Protein AF-A0A2V1E6Z7-F1 (afdb_monomer)

InterPro domains:
  IPR046670 Protein of unknown function DUF6540 [PF20174] (18-124)

Nearest PDB structures (foldseek):
  7zv6-assembly3_C  TM=6.669E-01  e=3.717E-01  Aichi virus A846/88
  7zv6-assembly1_B  TM=6.421E-01  e=5.855E-01  Aichi virus A846/88
  8ir3-assembly1_c  TM=3.949E-01  e=1.094E+00  Homo sapiens
  7b2d-assembly1_A  TM=4.619E-01  e=2.872E+00  Rhipicephalus pulchellus
  7b28-assembly1_F  TM=4.464E-01  e=8.942E+00  Rhipicephalus pulchellus

Radius of gyration: 17.01 Å; Cα contacts (8 Å, |Δi|>4): 347; chains: 1; bounding box: 38×36×47 Å

Secondary structure (DSSP, 8-state):
-------PPTTEEEEEEEE-TTSSSEEEEEEEESSSSEEEEEEEE-SSSS-EEEEEEEE-GGG-TTEEEEEEEEEPPGGGHHHHHHHHHHS--SSPPPTTT-PPP-HHHHHHHHHHHHHHTTS---SS-HHHHHHHHHHHHHHHHHHHHHHHHHGGGGGG---HHHHHHHTT-SSHHHHHHHTT--TT-HHHHHHHHHHHHHTT---

pLDDT: mean 83.68, std 13.99, range [24.27, 98.0]

Organism: NCBI:txid97972

Structure (mmCIF, N/CA/C/O backbone):
data_AF-A0A2V1E6Z7-F1
#
_entry.id   AF-A0A2V1E6Z7-F1
#
loop_
_atom_site.group_PDB
_atom_site.id
_atom_site.type_symbol
_atom_site.label_atom_id
_atom_site.label_alt_id
_atom_site.label_comp_id
_atom_site.label_asym_id
_atom_site.label_entity_id
_atom_site.label_seq_id
_atom_site.pdbx_PDB_ins_code
_atom_site.Cartn_x
_atom_site.Cartn_y
_atom_site.Cartn_z
_atom_site.occupancy
_atom_site.B_iso_or_equiv
_atom_site.auth_seq_id
_atom_site.auth_comp_id
_atom_site.auth_asym_id
_atom_site.auth_atom_id
_atom_site.pdbx_PDB_model_num
ATOM 1 N N . MET A 1 1 ? -13.267 7.403 -22.832 1.00 30.66 1 MET A N 1
ATOM 2 C CA . MET A 1 1 ? -13.314 6.511 -21.660 1.00 30.66 1 MET A CA 1
ATOM 3 C C . MET A 1 1 ? -13.122 7.392 -20.449 1.00 30.66 1 MET A C 1
ATOM 5 O O . MET A 1 1 ? -12.126 8.100 -20.400 1.00 30.66 1 MET A O 1
ATOM 9 N N . GLU A 1 2 ? -14.122 7.466 -19.576 1.00 24.27 2 GLU A N 1
ATOM 10 C CA . GLU A 1 2 ? -14.001 8.184 -18.306 1.00 24.27 2 GLU A CA 1
ATOM 11 C C . GLU A 1 2 ? -12.875 7.524 -17.510 1.00 24.27 2 GLU A C 1
ATOM 13 O O . GLU A 1 2 ? -12.906 6.316 -17.278 1.00 24.27 2 GLU A O 1
ATOM 18 N N . SER A 1 3 ? -11.842 8.292 -17.162 1.00 31.44 3 SER A N 1
ATOM 19 C CA . SER A 1 3 ? -10.826 7.819 -16.235 1.00 31.44 3 SER A CA 1
ATOM 20 C C . SER A 1 3 ? -11.536 7.487 -14.926 1.00 31.44 3 SER A C 1
ATOM 22 O O . SER A 1 3 ? -12.190 8.343 -14.329 1.00 31.44 3 SER A O 1
ATOM 24 N N . ASN A 1 4 ? -11.446 6.233 -14.486 1.00 35.91 4 ASN A N 1
ATOM 25 C CA . ASN A 1 4 ? -11.975 5.775 -13.203 1.00 35.91 4 ASN A CA 1
ATOM 26 C C . ASN A 1 4 ? -11.145 6.357 -12.042 1.00 35.91 4 ASN A C 1
ATOM 28 O O . ASN A 1 4 ? -10.590 5.627 -11.224 1.00 35.91 4 ASN A O 1
ATOM 32 N N . SER A 1 5 ? -11.069 7.686 -11.934 1.00 44.97 5 SER A N 1
ATOM 33 C CA . SER A 1 5 ? -10.621 8.377 -10.731 1.00 44.97 5 SER A CA 1
ATOM 34 C C . SER A 1 5 ? -11.722 8.236 -9.681 1.00 44.97 5 SER A C 1
ATOM 36 O O . SER A 1 5 ? -12.454 9.182 -9.387 1.00 44.97 5 SER A O 1
ATOM 38 N N . ALA A 1 6 ? -11.873 7.034 -9.124 1.00 56.12 6 ALA A N 1
ATOM 39 C CA . ALA A 1 6 ? -12.668 6.836 -7.927 1.00 56.12 6 ALA A CA 1
ATOM 40 C C . ALA A 1 6 ? -12.123 7.783 -6.849 1.00 56.12 6 ALA A C 1
ATOM 42 O O . ALA A 1 6 ? -10.977 7.656 -6.417 1.00 56.12 6 ALA A O 1
ATOM 43 N N . THR A 1 7 ? -12.922 8.774 -6.450 1.00 70.12 7 THR A N 1
ATOM 44 C CA . THR A 1 7 ? -12.519 9.762 -5.449 1.00 70.12 7 THR A CA 1
ATOM 45 C C . THR A 1 7 ? -12.170 9.039 -4.153 1.00 70.12 7 THR A C 1
ATOM 47 O O . THR A 1 7 ? -13.052 8.502 -3.479 1.00 70.12 7 THR A O 1
ATOM 50 N N . LEU A 1 8 ? -10.884 9.008 -3.799 1.00 82.38 8 LEU A N 1
ATOM 51 C CA . LEU A 1 8 ? -10.452 8.373 -2.562 1.00 82.38 8 LEU A CA 1
ATOM 52 C C . LEU A 1 8 ? -10.968 9.164 -1.358 1.00 82.38 8 LEU A C 1
ATOM 54 O O . LEU A 1 8 ? -10.894 10.395 -1.302 1.00 82.38 8 LEU A O 1
ATOM 58 N N . GLU A 1 9 ? -11.511 8.445 -0.380 1.00 87.44 9 GLU A N 1
ATOM 59 C CA . GLU A 1 9 ? -12.044 9.051 0.829 1.00 87.44 9 GLU A CA 1
ATOM 60 C C . GLU A 1 9 ? -10.900 9.374 1.791 1.00 87.44 9 GLU A C 1
ATOM 62 O O . GLU A 1 9 ? -10.113 8.504 2.170 1.00 87.44 9 GLU A O 1
ATOM 67 N N . LYS A 1 10 ? -10.836 10.636 2.226 1.00 89.50 10 LYS A N 1
ATOM 68 C CA . LYS A 1 10 ? -9.840 11.099 3.198 1.00 89.50 10 LYS A CA 1
ATOM 69 C C . LYS A 1 10 ? -9.896 10.273 4.481 1.00 89.50 10 LYS A C 1
ATOM 71 O O . LYS A 1 10 ? -10.980 9.920 4.949 1.00 89.50 10 LYS A O 1
ATOM 76 N N . HIS A 1 11 ? -8.730 10.043 5.075 1.00 89.44 11 HIS A N 1
ATOM 77 C CA . HIS A 1 11 ? -8.562 9.248 6.289 1.00 89.44 11 HIS A CA 1
ATOM 78 C C . HIS A 1 11 ? -9.192 7.856 6.163 1.00 89.44 11 HIS A C 1
ATOM 80 O O . HIS A 1 11 ? -9.778 7.353 7.111 1.00 89.44 11 HIS A O 1
ATOM 86 N N . SER A 1 12 ? -9.123 7.233 4.990 1.00 91.94 12 SER A N 1
ATOM 87 C CA . SER A 1 12 ? -9.487 5.825 4.823 1.00 91.94 12 SER A CA 1
ATOM 88 C C . SER A 1 12 ? -8.256 5.016 4.457 1.00 91.94 12 SER A C 1
ATOM 90 O O . SER A 1 12 ? -7.415 5.482 3.697 1.00 91.94 12 SER A O 1
ATOM 92 N N . ILE A 1 13 ? -8.143 3.814 5.008 1.00 94.00 13 ILE A N 1
ATOM 93 C CA . ILE A 1 13 ? -7.063 2.889 4.676 1.00 94.00 13 ILE A CA 1
ATOM 94 C C . ILE A 1 13 ? -7.426 2.170 3.388 1.00 94.00 13 ILE A C 1
ATOM 96 O O . ILE A 1 13 ? -8.487 1.542 3.292 1.00 94.00 13 ILE A O 1
ATOM 100 N N . TYR A 1 14 ? -6.516 2.242 2.429 1.00 93.12 14 TYR A N 1
ATOM 101 C CA . TYR A 1 14 ? -6.549 1.481 1.198 1.00 93.12 14 TYR A CA 1
ATOM 102 C C . TYR A 1 14 ? -5.351 0.541 1.158 1.00 93.12 14 TYR A C 1
ATOM 104 O O . TYR A 1 14 ? -4.233 0.945 1.468 1.00 93.12 14 TYR A O 1
ATOM 112 N N . VAL A 1 15 ? -5.582 -0.702 0.752 1.00 94.19 15 VAL A N 1
ATOM 113 C CA . VAL A 1 15 ? -4.515 -1.605 0.315 1.00 94.19 15 VAL A CA 1
ATOM 114 C C . VAL A 1 15 ? -4.386 -1.456 -1.190 1.00 94.19 15 VAL A C 1
ATOM 116 O O . VAL A 1 15 ? -5.390 -1.561 -1.898 1.00 94.19 15 VAL A O 1
ATOM 119 N N . PHE A 1 16 ? -3.175 -1.208 -1.674 1.00 91.62 16 PHE A N 1
ATOM 120 C CA . PHE A 1 16 ? -2.905 -1.144 -3.104 1.00 91.62 16 PHE A CA 1
ATOM 121 C C . PHE A 1 16 ? -2.035 -2.311 -3.562 1.00 91.62 16 PHE A C 1
ATOM 123 O O . PHE A 1 16 ? -1.155 -2.763 -2.824 1.00 91.62 16 PHE A O 1
ATOM 130 N N . LEU A 1 17 ? -2.308 -2.789 -4.776 1.00 91.81 17 LEU A N 1
ATOM 131 C CA . LEU A 1 17 ? -1.552 -3.833 -5.460 1.00 91.81 17 LEU A CA 1
ATOM 132 C C . LEU A 1 17 ? -1.087 -3.292 -6.813 1.00 91.81 17 LEU A C 1
ATOM 134 O O . LEU A 1 17 ? -1.918 -2.996 -7.675 1.00 91.81 17 LEU A O 1
ATOM 138 N N . ASN A 1 18 ? 0.230 -3.219 -6.993 1.00 86.81 18 ASN A N 1
ATOM 139 C CA . ASN A 1 18 ? 0.863 -2.829 -8.252 1.00 86.81 18 ASN A CA 1
ATOM 140 C C . ASN A 1 18 ? 1.491 -4.044 -8.942 1.00 86.81 18 ASN A C 1
ATOM 142 O O . ASN A 1 18 ? 1.992 -4.949 -8.267 1.00 86.81 18 ASN A O 1
ATOM 146 N N . LEU A 1 19 ? 1.517 -4.053 -10.274 1.00 82.69 19 LEU A N 1
ATOM 147 C CA . LEU A 1 19 ? 2.307 -5.018 -11.040 1.00 82.69 19 LEU A CA 1
ATOM 148 C C . LEU A 1 19 ? 3.795 -4.861 -10.730 1.00 82.69 19 LEU A C 1
ATOM 150 O O . LEU A 1 19 ? 4.296 -3.757 -10.525 1.00 82.69 19 LEU A O 1
ATOM 154 N N . ARG A 1 20 ? 4.519 -5.982 -10.742 1.00 76.12 20 ARG A N 1
ATOM 155 C CA . ARG A 1 20 ? 5.979 -6.011 -10.563 1.00 76.12 20 ARG A CA 1
ATOM 156 C C . ARG A 1 20 ? 6.741 -6.110 -11.889 1.00 76.12 20 ARG A C 1
ATOM 158 O O . ARG A 1 20 ? 7.911 -6.489 -11.906 1.00 76.12 20 ARG A O 1
ATOM 165 N N . GLY A 1 21 ? 6.086 -5.788 -13.004 1.00 68.56 21 GLY A N 1
ATOM 166 C CA . GLY A 1 21 ? 6.649 -5.969 -14.340 1.00 68.56 21 GLY A CA 1
ATOM 167 C C . GLY A 1 21 ? 6.926 -7.446 -14.627 1.00 68.56 21 GLY A C 1
ATOM 168 O O . GLY A 1 21 ? 5.999 -8.246 -14.678 1.00 68.56 21 GLY A O 1
ATOM 169 N N . ALA A 1 22 ? 8.201 -7.799 -14.811 1.00 50.97 22 ALA A N 1
ATOM 170 C CA . ALA A 1 22 ? 8.626 -9.159 -15.154 1.00 50.97 22 ALA A CA 1
ATOM 171 C C . ALA A 1 22 ? 8.541 -10.163 -13.986 1.00 50.97 22 ALA A C 1
ATOM 173 O O . ALA A 1 22 ? 8.586 -11.371 -14.215 1.00 50.97 22 ALA A O 1
ATOM 174 N N . GLU A 1 23 ? 8.425 -9.681 -12.747 1.00 59.75 23 GLU A N 1
ATOM 175 C CA . GLU A 1 23 ? 8.330 -10.539 -11.565 1.00 59.75 23 GLU A CA 1
ATOM 176 C C . GLU A 1 23 ? 6.881 -10.987 -11.306 1.00 59.75 23 GLU A C 1
ATOM 178 O O . GLU A 1 23 ? 5.948 -10.193 -11.465 1.00 59.75 23 GLU A O 1
ATOM 183 N N . PRO A 1 24 ? 6.657 -12.240 -10.866 1.00 69.56 24 PRO A N 1
ATOM 184 C CA . PRO A 1 24 ? 5.318 -12.733 -10.584 1.00 69.56 24 PRO A CA 1
AT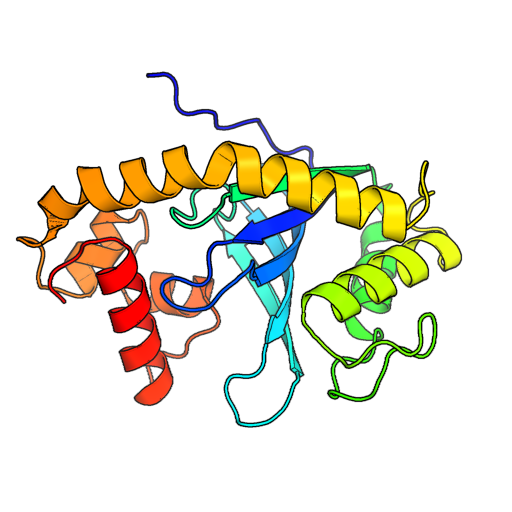OM 185 C C . PRO A 1 24 ? 4.691 -12.055 -9.356 1.00 69.56 24 PRO A C 1
ATOM 187 O O . PRO A 1 24 ? 5.353 -11.729 -8.367 1.00 69.56 24 PRO A O 1
ATOM 190 N N . GLY A 1 25 ? 3.364 -11.919 -9.397 1.00 84.19 25 GLY A N 1
ATOM 191 C CA . GLY A 1 25 ? 2.558 -11.373 -8.308 1.00 84.19 25 GLY A CA 1
ATOM 192 C C . GLY A 1 25 ? 2.578 -9.845 -8.226 1.00 84.19 25 GLY A C 1
ATOM 193 O O . GLY A 1 25 ? 2.986 -9.143 -9.148 1.00 84.19 25 GLY A O 1
ATOM 194 N N . PHE A 1 26 ? 2.114 -9.326 -7.090 1.00 89.56 26 PHE A N 1
ATOM 195 C CA . PHE A 1 26 ? 1.911 -7.891 -6.888 1.00 89.56 26 PHE A CA 1
ATOM 196 C C . PHE A 1 26 ? 2.868 -7.314 -5.847 1.00 89.56 26 PHE A C 1
ATOM 198 O O . PHE A 1 26 ? 3.330 -8.001 -4.927 1.00 89.56 26 PHE A O 1
ATOM 205 N N . HIS A 1 27 ? 3.176 -6.030 -5.974 1.00 90.94 27 HIS A N 1
ATOM 206 C CA . HIS A 1 27 ? 3.742 -5.235 -4.898 1.00 90.94 27 HIS A CA 1
ATOM 207 C C . HIS A 1 27 ? 2.610 -4.661 -4.048 1.00 90.94 27 HIS A C 1
ATOM 209 O O . HIS A 1 27 ? 1.663 -4.097 -4.587 1.00 90.94 27 HIS A O 1
ATOM 215 N N . TRP A 1 28 ? 2.703 -4.843 -2.732 1.00 93.81 28 TRP A N 1
ATOM 216 C CA . TRP A 1 28 ? 1.650 -4.488 -1.788 1.00 93.81 28 TRP A CA 1
ATOM 217 C C . TRP A 1 28 ? 2.079 -3.311 -0.931 1.00 93.81 28 TRP A C 1
ATOM 219 O O . TRP A 1 28 ? 3.212 -3.271 -0.445 1.00 93.81 28 TRP A O 1
ATOM 229 N N . GLY A 1 29 ? 1.130 -2.426 -0.654 1.00 93.69 29 GLY A N 1
ATOM 230 C CA . GLY A 1 29 ? 1.293 -1.400 0.360 1.00 93.69 29 GLY A CA 1
ATOM 231 C C . GLY A 1 29 ? -0.033 -0.871 0.879 1.00 93.69 29 GLY A C 1
ATOM 232 O O . GLY A 1 29 ? -1.116 -1.258 0.435 1.00 93.69 29 GLY A O 1
ATOM 233 N N . ILE A 1 30 ? 0.076 0.025 1.852 1.00 94.88 30 ILE A N 1
ATOM 234 C CA . ILE A 1 30 ? -1.036 0.757 2.442 1.00 94.88 30 ILE A CA 1
ATOM 235 C C . ILE A 1 30 ? -0.941 2.212 2.001 1.00 94.88 30 ILE A C 1
ATOM 237 O O . ILE A 1 30 ? 0.094 2.852 2.176 1.00 94.88 30 ILE A O 1
ATOM 241 N N . PHE A 1 31 ? -2.041 2.737 1.472 1.00 92.19 31 PHE A N 1
ATOM 242 C CA . PHE A 1 31 ? -2.220 4.153 1.191 1.00 92.19 31 PHE A CA 1
ATOM 243 C C . PHE A 1 31 ? -3.313 4.730 2.085 1.00 92.19 31 PHE A C 1
ATOM 245 O O . PHE A 1 31 ? -4.402 4.162 2.201 1.00 92.19 31 PHE A O 1
ATOM 252 N N . VAL A 1 32 ? -3.041 5.879 2.699 1.00 91.94 32 VAL A N 1
ATOM 253 C CA . VAL A 1 32 ? -4.032 6.611 3.490 1.00 91.94 32 VAL A CA 1
ATOM 254 C C . VAL A 1 32 ? -4.091 8.062 3.001 1.00 91.94 32 VAL A C 1
ATOM 256 O O . VAL A 1 32 ? -3.168 8.836 3.275 1.00 91.94 32 VAL A O 1
ATOM 259 N N . PRO A 1 33 ? -5.155 8.462 2.276 1.00 88.88 33 PRO A N 1
ATOM 260 C CA . PRO A 1 33 ? -5.267 9.801 1.718 1.00 88.88 33 PRO A CA 1
ATOM 261 C C . PRO A 1 33 ? -5.491 10.845 2.818 1.00 88.88 33 PRO A C 1
ATOM 263 O O . PRO A 1 33 ? -6.431 10.738 3.609 1.00 88.88 33 PRO A O 1
ATOM 266 N N . THR A 1 34 ? -4.679 11.899 2.837 1.00 83.69 34 THR A N 1
ATOM 267 C CA . THR A 1 34 ? -4.920 13.120 3.628 1.00 83.69 34 THR A CA 1
ATOM 268 C C . THR A 1 34 ? -5.745 14.136 2.831 1.00 83.69 34 THR A C 1
ATOM 270 O O . THR A 1 34 ? -6.492 14.941 3.396 1.00 83.69 34 THR A O 1
ATOM 273 N N . ASN A 1 35 ? -5.700 14.062 1.496 1.00 73.00 35 ASN A N 1
ATOM 274 C CA . ASN A 1 35 ? -6.652 14.695 0.585 1.00 73.00 35 ASN A CA 1
ATOM 275 C C . ASN A 1 35 ? -6.884 13.830 -0.676 1.00 73.00 35 ASN A C 1
ATOM 277 O O . ASN A 1 35 ? -6.529 12.659 -0.676 1.00 73.00 35 ASN A O 1
ATOM 281 N N . GLN A 1 36 ? -7.548 14.359 -1.715 1.00 62.50 36 GLN A N 1
ATOM 282 C CA . GLN A 1 36 ? -7.939 13.563 -2.895 1.00 62.50 36 GLN A CA 1
ATOM 283 C C . GLN A 1 36 ? -6.748 12.973 -3.661 1.00 62.50 36 GLN A C 1
ATOM 285 O O . GLN A 1 36 ? -6.884 11.911 -4.257 1.00 62.50 36 GLN A O 1
ATOM 290 N N . THR A 1 37 ? -5.599 13.650 -3.654 1.00 60.19 37 THR A N 1
ATOM 291 C CA . THR A 1 37 ? -4.422 13.240 -4.430 1.00 60.19 37 THR A CA 1
ATOM 292 C C . THR A 1 37 ? -3.182 13.034 -3.575 1.00 60.19 37 THR A C 1
ATOM 294 O O . THR A 1 37 ? -2.188 12.545 -4.095 1.00 60.19 37 THR A O 1
ATOM 297 N N . GLN A 1 38 ? -3.215 13.375 -2.287 1.00 72.56 38 GLN A N 1
ATOM 298 C CA . GLN A 1 38 ? -2.086 13.279 -1.369 1.00 72.56 38 GLN A CA 1
ATOM 299 C C . GLN A 1 38 ? -2.412 12.356 -0.201 1.00 72.56 38 GLN A C 1
ATOM 301 O O . GLN A 1 38 ? -3.548 12.309 0.277 1.00 72.56 38 GLN A O 1
ATOM 306 N N . GLY A 1 39 ? -1.400 11.659 0.294 1.00 84.50 39 GLY A N 1
ATOM 307 C CA . GLY A 1 39 ? -1.526 10.801 1.461 1.00 84.50 39 GLY A CA 1
ATOM 308 C C . GLY A 1 39 ? -0.203 10.188 1.882 1.00 84.50 39 GLY A C 1
ATOM 309 O O . GLY A 1 39 ? 0.835 10.436 1.271 1.00 84.50 39 GLY A O 1
ATOM 310 N N . GLY A 1 40 ? -0.257 9.387 2.938 1.00 88.75 40 GLY A N 1
ATOM 311 C CA . GLY A 1 40 ? 0.870 8.557 3.346 1.00 88.75 40 GLY A CA 1
ATOM 312 C C . GLY A 1 40 ? 0.825 7.206 2.640 1.00 88.75 40 GLY A C 1
ATOM 313 O O . GLY A 1 40 ? -0.245 6.606 2.518 1.00 88.75 40 GLY A O 1
ATOM 314 N N . VAL A 1 41 ? 1.983 6.741 2.186 1.00 90.88 41 VAL A N 1
ATOM 315 C CA . VAL A 1 41 ? 2.212 5.387 1.679 1.00 90.88 41 VAL A CA 1
ATOM 316 C C . VAL A 1 41 ? 3.159 4.672 2.622 1.00 90.88 41 VAL A C 1
ATOM 318 O O . VAL A 1 41 ? 4.193 5.227 2.991 1.00 90.88 41 VAL A O 1
ATOM 321 N N . TRP A 1 42 ? 2.814 3.437 2.970 1.00 94.56 42 TRP A N 1
ATOM 322 C CA . TRP A 1 42 ? 3.665 2.521 3.717 1.00 94.56 42 TRP A CA 1
ATOM 323 C C . TRP A 1 42 ? 3.740 1.187 2.988 1.00 94.56 42 TRP A C 1
ATOM 325 O O . TRP A 1 42 ? 2.713 0.592 2.658 1.00 94.56 42 TRP A O 1
ATOM 335 N N . HIS A 1 43 ? 4.951 0.706 2.757 1.00 93.56 43 HIS A N 1
ATOM 336 C CA . HIS A 1 43 ? 5.200 -0.554 2.071 1.00 93.56 43 HIS A CA 1
ATOM 337 C C . HIS A 1 43 ? 6.583 -1.088 2.428 1.00 93.56 43 HIS A C 1
ATOM 339 O O . HIS A 1 43 ? 7.515 -0.323 2.677 1.00 93.56 43 HIS A O 1
ATOM 345 N N . ALA A 1 44 ? 6.719 -2.412 2.469 1.00 93.25 44 ALA A N 1
ATOM 346 C CA . ALA A 1 44 ? 8.021 -3.033 2.655 1.00 93.25 44 ALA A CA 1
ATOM 347 C C . ALA A 1 44 ? 8.699 -3.252 1.298 1.00 93.25 44 ALA A C 1
ATOM 349 O O . ALA A 1 44 ? 8.102 -3.813 0.373 1.00 93.25 44 ALA A O 1
ATOM 350 N N . VAL A 1 45 ? 9.962 -2.854 1.203 1.00 88.81 45 VAL A N 1
ATOM 351 C CA . VAL A 1 45 ? 10.793 -2.963 -0.001 1.00 88.81 45 VAL A CA 1
ATOM 352 C C . VAL A 1 45 ? 12.059 -3.758 0.302 1.00 88.81 45 VAL A C 1
ATOM 354 O O . VAL A 1 45 ? 12.481 -3.842 1.453 1.00 88.81 45 VAL A O 1
ATOM 357 N N . ASN A 1 46 ? 12.659 -4.358 -0.726 1.00 85.44 46 ASN A N 1
ATOM 358 C CA . ASN A 1 46 ? 13.892 -5.144 -0.621 1.00 85.44 46 ASN A CA 1
ATOM 359 C C . ASN A 1 46 ? 14.905 -4.704 -1.694 1.00 85.44 46 ASN A C 1
ATOM 361 O O . ASN A 1 46 ? 15.330 -5.501 -2.524 1.00 85.44 46 ASN A O 1
ATOM 365 N N . ARG A 1 47 ? 15.216 -3.401 -1.733 1.00 69.56 47 ARG A N 1
ATOM 366 C CA . ARG A 1 47 ? 16.093 -2.791 -2.753 1.00 69.56 47 ARG A CA 1
ATOM 367 C C . ARG A 1 47 ? 17.586 -2.891 -2.409 1.00 69.56 47 ARG A C 1
ATOM 369 O O . ARG A 1 47 ? 18.416 -2.949 -3.303 1.00 69.56 47 ARG A O 1
ATOM 376 N N . GLY A 1 48 ? 17.932 -2.961 -1.119 1.00 68.94 48 GLY A N 1
ATOM 377 C CA . GLY A 1 48 ? 19.320 -2.954 -0.627 1.00 68.94 48 GLY A CA 1
ATOM 378 C C . GLY A 1 48 ? 19.869 -4.310 -0.167 1.00 68.94 48 GLY A C 1
ATOM 379 O O . GLY A 1 48 ? 20.793 -4.335 0.640 1.00 68.94 48 GLY A O 1
ATOM 380 N N . GL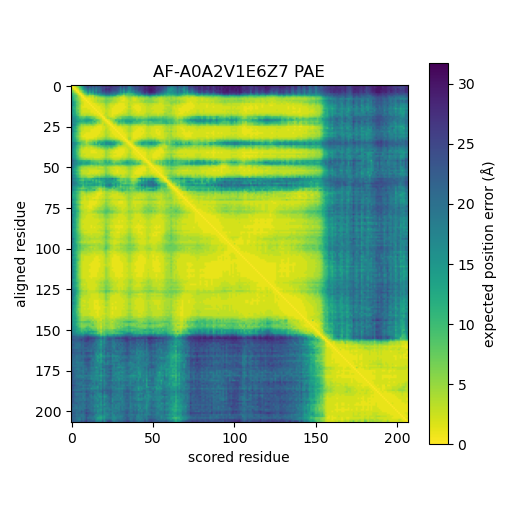Y A 1 49 ? 19.273 -5.432 -0.590 1.00 75.00 49 GLY A N 1
ATOM 381 C CA . GLY A 1 49 ? 19.652 -6.775 -0.116 1.00 75.00 49 GLY A CA 1
ATOM 382 C C . GLY A 1 49 ? 19.089 -7.150 1.263 1.00 75.00 49 GLY A C 1
ATOM 383 O O . GLY A 1 49 ? 19.474 -8.168 1.836 1.00 75.00 49 GLY A O 1
ATOM 384 N N . GLY A 1 50 ? 18.164 -6.344 1.785 1.00 86.38 50 GLY A N 1
ATOM 385 C CA . GLY A 1 50 ? 17.397 -6.615 2.993 1.00 86.38 50 GLY A CA 1
ATOM 386 C C . GLY A 1 50 ? 16.051 -5.896 2.959 1.00 86.38 50 GLY A C 1
ATOM 387 O O . GLY A 1 50 ? 15.906 -4.842 2.334 1.00 86.38 50 GLY A O 1
ATOM 388 N N . TRP A 1 51 ? 15.062 -6.477 3.639 1.00 91.56 51 TRP A N 1
ATOM 389 C CA . TRP A 1 51 ? 13.751 -5.857 3.789 1.00 91.56 51 TRP A CA 1
ATOM 390 C C . TRP A 1 51 ? 13.828 -4.617 4.682 1.00 91.56 51 TRP A C 1
ATOM 392 O O . TRP A 1 51 ? 14.532 -4.608 5.695 1.00 91.56 51 TRP A O 1
ATOM 402 N N . MET A 1 52 ? 13.078 -3.583 4.310 1.00 92.56 52 MET A N 1
ATOM 403 C CA . MET A 1 52 ? 12.887 -2.380 5.115 1.00 92.56 52 MET A CA 1
ATOM 404 C C . MET A 1 52 ? 11.522 -1.745 4.852 1.00 92.56 52 MET A C 1
ATOM 406 O O . MET A 1 52 ? 10.932 -1.935 3.787 1.00 92.56 52 MET A O 1
ATOM 410 N N . LEU A 1 53 ? 11.029 -0.976 5.824 1.00 94.00 53 LEU A N 1
ATOM 411 C CA . LEU A 1 53 ? 9.821 -0.171 5.670 1.00 94.00 53 LEU A CA 1
ATOM 412 C C . LEU A 1 53 ? 10.174 1.145 4.981 1.00 94.00 53 LEU A C 1
ATOM 414 O O . LEU A 1 53 ? 10.981 1.921 5.494 1.00 94.00 53 LEU A O 1
ATOM 418 N N . GLU A 1 54 ? 9.521 1.409 3.861 1.00 90.25 54 GLU A N 1
ATOM 419 C CA . GLU A 1 54 ? 9.563 2.693 3.182 1.00 90.25 54 GLU A CA 1
ATOM 420 C C . GLU A 1 54 ? 8.267 3.467 3.469 1.00 90.25 54 GLU A C 1
ATOM 422 O O . GLU A 1 54 ? 7.175 2.894 3.547 1.00 90.25 54 GLU A O 1
ATOM 427 N N . ILE A 1 55 ? 8.406 4.774 3.718 1.00 90.06 55 ILE A N 1
ATOM 428 C CA . ILE A 1 55 ? 7.293 5.668 4.051 1.00 90.06 55 ILE A CA 1
ATOM 429 C C . ILE A 1 55 ? 7.404 6.902 3.175 1.00 90.06 55 ILE A C 1
ATOM 431 O O . ILE A 1 55 ? 8.359 7.671 3.304 1.00 90.06 55 ILE A O 1
ATOM 435 N N . ILE A 1 56 ? 6.415 7.100 2.311 1.00 84.81 56 ILE A N 1
ATOM 436 C CA . ILE A 1 56 ? 6.433 8.159 1.304 1.00 84.81 56 ILE A CA 1
ATOM 437 C C . ILE A 1 56 ? 5.213 9.052 1.506 1.00 84.81 56 ILE A C 1
ATOM 439 O O . ILE A 1 56 ? 4.087 8.578 1.668 1.00 84.81 56 ILE A O 1
ATOM 443 N N . ALA A 1 57 ? 5.430 10.366 1.474 1.00 79.06 57 ALA A N 1
ATOM 444 C CA . ALA A 1 57 ? 4.351 11.323 1.277 1.00 79.06 57 ALA A CA 1
ATOM 445 C C . ALA A 1 57 ? 4.008 11.331 -0.218 1.00 79.06 57 ALA A C 1
ATOM 447 O O . ALA A 1 57 ? 4.657 12.012 -1.010 1.00 79.06 57 ALA A O 1
ATOM 448 N N . ALA A 1 58 ? 3.043 10.509 -0.619 1.00 67.69 58 ALA A N 1
ATOM 449 C CA . ALA A 1 58 ? 2.744 10.311 -2.025 1.00 67.69 58 ALA A CA 1
ATOM 450 C C . ALA A 1 58 ? 1.756 11.355 -2.540 1.00 67.69 58 ALA A C 1
ATOM 452 O O . ALA A 1 58 ? 0.766 11.687 -1.880 1.00 67.69 58 ALA A O 1
ATOM 453 N N . THR A 1 59 ? 1.998 11.809 -3.769 1.00 60.91 59 THR A N 1
ATOM 454 C CA . THR A 1 59 ? 1.000 12.485 -4.593 1.00 60.91 59 THR A CA 1
ATOM 455 C C . THR A 1 59 ? 0.664 11.585 -5.778 1.00 60.91 59 THR A C 1
ATOM 457 O O . THR A 1 59 ? 1.549 11.305 -6.579 1.00 60.91 59 THR A O 1
ATOM 460 N N . GLY A 1 60 ? -0.588 11.149 -5.913 1.00 56.78 60 GLY A N 1
ATOM 461 C CA . GLY A 1 60 ? -1.060 10.490 -7.132 1.00 56.78 60 GLY A CA 1
ATOM 462 C C . GLY A 1 60 ? -0.915 8.968 -7.196 1.00 56.78 60 GLY A C 1
ATOM 463 O O . GLY A 1 60 ? -0.879 8.457 -8.303 1.00 56.78 60 GLY A O 1
ATOM 464 N N . ILE A 1 61 ? -0.919 8.236 -6.070 1.00 62.31 61 ILE A N 1
ATOM 465 C CA . ILE A 1 61 ? -1.069 6.757 -6.074 1.00 62.31 61 ILE A CA 1
ATOM 466 C C . ILE A 1 61 ? -2.201 6.276 -7.013 1.00 62.31 61 ILE A C 1
ATOM 468 O O . ILE A 1 61 ? -1.963 5.326 -7.749 1.00 62.31 61 ILE A O 1
ATOM 472 N N . PRO A 1 62 ? -3.390 6.925 -7.085 1.00 54.00 62 PRO A N 1
ATOM 473 C CA . PRO A 1 62 ? -4.435 6.556 -8.053 1.00 54.00 62 PRO A CA 1
ATOM 474 C C . PRO A 1 62 ? -4.036 6.627 -9.533 1.00 54.00 62 PRO A C 1
ATOM 476 O O . PRO A 1 62 ? -4.773 6.116 -10.367 1.00 54.00 62 PRO A O 1
ATOM 479 N N . ASN A 1 63 ? -2.931 7.300 -9.856 1.00 55.88 63 ASN A N 1
ATOM 480 C CA . ASN A 1 63 ? -2.463 7.548 -11.218 1.00 55.88 63 ASN A CA 1
ATOM 481 C C . ASN A 1 63 ? -1.228 6.703 -11.574 1.00 55.88 63 ASN A C 1
ATOM 483 O O . ASN A 1 63 ? -0.619 6.936 -12.616 1.00 55.88 63 ASN A O 1
ATOM 487 N N . ASP A 1 64 ? -0.820 5.764 -10.713 1.00 67.25 64 ASP A N 1
ATOM 488 C CA . ASP A 1 64 ? 0.264 4.841 -11.039 1.00 67.25 64 ASP A CA 1
ATOM 489 C C . ASP A 1 64 ? -0.219 3.858 -12.114 1.00 67.25 64 ASP A C 1
ATOM 491 O O . ASP A 1 64 ? -1.173 3.112 -11.907 1.00 67.25 64 ASP A O 1
ATOM 495 N N . MET A 1 65 ? 0.445 3.855 -13.269 1.00 63.16 65 MET A N 1
ATOM 496 C CA . MET A 1 65 ? 0.066 3.026 -14.421 1.00 63.16 65 MET A CA 1
ATOM 497 C C . MET A 1 65 ? 0.228 1.523 -14.156 1.00 63.16 65 MET A C 1
ATOM 499 O O . MET A 1 65 ? -0.314 0.712 -14.896 1.00 63.16 65 MET A O 1
ATOM 503 N N . SER A 1 66 ? 0.943 1.145 -13.092 1.00 74.56 66 SER A N 1
ATOM 504 C CA . SER A 1 66 ? 1.068 -0.245 -12.644 1.00 74.56 66 SER A CA 1
ATOM 505 C C . SER A 1 66 ? -0.005 -0.668 -11.632 1.00 74.56 66 SER A C 1
ATOM 507 O O . SER A 1 66 ? -0.016 -1.828 -11.214 1.00 74.56 66 SER A O 1
ATOM 509 N N . LEU A 1 67 ? -0.896 0.239 -11.211 1.00 82.38 67 LEU A N 1
ATOM 510 C CA . LEU A 1 67 ? -1.902 -0.012 -10.180 1.00 82.38 67 LEU A CA 1
ATOM 511 C C . LEU A 1 67 ? -3.012 -0.941 -10.689 1.00 82.38 67 LEU A C 1
ATOM 513 O O . LEU A 1 67 ? -3.901 -0.531 -11.430 1.00 82.38 67 LEU A O 1
ATOM 517 N N . CYS A 1 68 ? -3.029 -2.183 -10.208 1.00 83.94 68 CYS A N 1
ATOM 518 C CA . CYS A 1 68 ? -4.114 -3.127 -10.493 1.00 83.94 68 CYS A CA 1
ATOM 519 C C . CYS A 1 68 ? -5.313 -2.952 -9.568 1.00 83.94 68 CYS A C 1
ATOM 521 O O . CYS A 1 68 ? -6.448 -3.260 -9.939 1.00 83.94 68 CYS A O 1
ATOM 523 N N . LEU A 1 69 ? -5.075 -2.517 -8.333 1.00 88.88 69 LEU A N 1
ATOM 524 C CA . LEU A 1 69 ? -6.128 -2.411 -7.336 1.00 88.88 69 LEU A CA 1
ATOM 525 C C . LEU A 1 69 ? -5.780 -1.374 -6.279 1.00 88.88 69 LEU A C 1
ATOM 527 O O . LEU A 1 69 ? -4.691 -1.400 -5.722 1.00 88.88 69 LEU A O 1
ATOM 531 N N . CYS A 1 70 ? -6.761 -0.548 -5.923 1.00 88.56 70 CYS A N 1
ATOM 532 C CA . CYS A 1 70 ? -6.764 0.251 -4.703 1.00 88.56 70 CYS A CA 1
ATOM 533 C C . CYS A 1 70 ? -8.041 -0.079 -3.918 1.00 88.56 70 CYS A C 1
ATOM 535 O O . CYS A 1 70 ? -9.142 0.363 -4.251 1.00 88.56 70 CYS A O 1
ATOM 537 N N . PHE A 1 71 ? -7.913 -0.942 -2.913 1.00 88.62 71 PHE A N 1
ATOM 538 C CA . PHE A 1 71 ? -9.026 -1.560 -2.202 1.00 88.62 71 PHE A CA 1
ATOM 539 C C . PHE A 1 71 ? -9.225 -0.929 -0.825 1.00 88.62 71 PHE A C 1
ATOM 541 O O . PHE A 1 71 ? -8.356 -1.004 0.042 1.00 88.62 71 PHE A O 1
ATOM 548 N N . LYS A 1 72 ? -10.392 -0.314 -0.608 1.00 92.62 72 LYS A N 1
ATOM 549 C CA . LYS A 1 72 ? -10.734 0.314 0.672 1.00 92.62 72 LYS A CA 1
ATOM 550 C C . LYS A 1 72 ? -10.967 -0.742 1.753 1.00 92.62 72 LYS A C 1
ATOM 552 O O . LYS A 1 72 ? -11.866 -1.569 1.622 1.00 92.62 72 LYS A O 1
ATOM 557 N N . ILE A 1 73 ? -10.227 -0.635 2.851 1.00 95.06 73 ILE A N 1
ATOM 558 C CA . ILE A 1 73 ? -10.374 -1.488 4.035 1.00 95.06 73 ILE A CA 1
ATOM 559 C C . ILE A 1 73 ? -11.349 -0.878 5.036 1.00 95.06 73 ILE A C 1
ATOM 561 O O . ILE A 1 73 ? -12.235 -1.555 5.549 1.00 95.06 73 ILE A O 1
ATOM 565 N N . GLY A 1 74 ? -11.202 0.415 5.317 1.00 93.06 74 GLY A N 1
ATOM 566 C CA . GLY A 1 74 ? -11.996 1.061 6.352 1.00 93.06 74 GLY A CA 1
ATOM 567 C C . GLY A 1 74 ? -11.691 2.539 6.496 1.00 93.06 74 GLY A C 1
ATOM 568 O O . GLY A 1 74 ? -10.678 3.035 6.004 1.00 93.06 74 GLY A O 1
ATOM 569 N N . LYS A 1 75 ? -12.596 3.246 7.170 1.00 93.00 75 LYS A N 1
ATOM 570 C CA . LYS A 1 75 ? -12.424 4.655 7.511 1.00 93.00 75 LYS A CA 1
ATOM 571 C C . LYS A 1 75 ? -11.781 4.775 8.885 1.00 93.00 75 LYS A C 1
ATOM 573 O O . LYS A 1 75 ? -12.184 4.101 9.828 1.00 93.00 75 LYS A O 1
ATOM 578 N N . VAL A 1 76 ? -10.813 5.666 8.981 1.00 92.38 76 VAL A N 1
ATOM 579 C CA . VAL A 1 76 ? -10.094 6.026 10.195 1.00 92.38 76 VAL A CA 1
ATOM 580 C C . VAL A 1 76 ? -10.695 7.319 10.718 1.00 92.38 76 VAL A C 1
ATOM 582 O O . VAL A 1 76 ? -10.907 8.282 9.977 1.00 92.38 76 VAL A O 1
ATOM 585 N N . ALA A 1 77 ? -10.995 7.352 12.010 1.00 90.56 77 ALA A N 1
ATOM 586 C CA . ALA A 1 77 ? -11.412 8.591 12.643 1.00 90.56 77 ALA A CA 1
ATOM 587 C C . ALA A 1 77 ? -10.221 9.565 12.685 1.00 90.56 77 ALA A C 1
ATOM 589 O O . ALA A 1 77 ? -9.111 9.155 13.017 1.00 90.56 77 ALA A O 1
ATOM 590 N N . SER A 1 78 ? -10.421 10.844 12.363 1.00 86.38 78 SER A N 1
ATOM 591 C CA . SER A 1 78 ? -9.315 11.806 12.211 1.00 86.38 78 SER A CA 1
ATOM 592 C C . SER A 1 78 ? -8.427 11.911 13.458 1.00 86.38 78 SER A C 1
ATOM 594 O O . SER A 1 78 ? -7.212 12.031 13.338 1.00 86.38 78 SER A O 1
ATOM 596 N N . GLN A 1 79 ? -8.997 11.769 14.659 1.00 91.12 79 GLN A N 1
ATOM 597 C CA . GLN A 1 79 ? -8.254 11.766 15.925 1.00 91.12 79 GLN A CA 1
ATOM 598 C C . GLN A 1 79 ? -7.314 10.561 16.110 1.00 91.12 79 GLN A C 1
ATOM 600 O O . GLN A 1 79 ? -6.454 10.583 16.985 1.00 91.12 79 GLN A O 1
ATOM 605 N N . LYS A 1 80 ? -7.476 9.499 15.313 1.00 93.81 80 LYS A N 1
ATOM 606 C CA . LYS A 1 80 ? -6.629 8.298 15.332 1.00 93.81 80 LYS A CA 1
ATOM 607 C C . LYS A 1 80 ? -5.467 8.381 14.339 1.00 93.81 80 LYS A C 1
ATOM 609 O O . LYS A 1 80 ? -4.707 7.424 14.252 1.00 93.81 80 LYS A O 1
ATOM 614 N N . TRP A 1 81 ? -5.306 9.494 13.616 1.00 90.44 81 TRP A N 1
ATOM 615 C CA . TRP A 1 81 ? -4.260 9.649 12.600 1.00 90.44 81 TRP A CA 1
ATOM 616 C C . TRP A 1 81 ? -2.850 9.392 13.146 1.00 90.44 81 TRP A C 1
ATOM 618 O O . TRP A 1 81 ? -2.140 8.536 12.634 1.00 90.44 81 TRP A O 1
ATOM 628 N N . ASN A 1 82 ? -2.472 10.057 14.240 1.00 92.25 82 ASN A N 1
ATOM 629 C CA . ASN A 1 82 ? -1.142 9.870 14.831 1.00 92.25 82 ASN A CA 1
ATOM 630 C C . ASN A 1 82 ? -0.939 8.424 15.308 1.00 92.25 82 ASN A C 1
ATOM 632 O O . ASN A 1 82 ? 0.114 7.835 15.089 1.00 92.25 82 ASN A O 1
ATOM 636 N N . THR A 1 83 ? -1.977 7.817 15.895 1.00 96.06 83 THR A N 1
ATOM 637 C CA . THR A 1 83 ? -1.949 6.408 16.312 1.00 96.06 83 THR A CA 1
ATOM 638 C C . THR A 1 83 ? -1.763 5.464 15.123 1.00 96.06 83 THR A C 1
ATOM 640 O O . THR A 1 83 ? -1.014 4.497 15.231 1.00 96.06 83 THR A O 1
ATOM 643 N N . LEU A 1 84 ? -2.406 5.746 13.985 1.00 96.38 84 LEU A N 1
ATOM 644 C CA . LEU A 1 84 ? -2.224 4.995 12.744 1.00 96.38 84 LEU A CA 1
ATOM 645 C C . LEU A 1 84 ? -0.768 5.047 12.282 1.00 96.38 84 LEU A C 1
ATOM 647 O O . LEU A 1 84 ? -0.175 3.996 12.042 1.00 96.38 84 LEU A O 1
ATOM 651 N N . GLU A 1 85 ? -0.186 6.245 12.179 1.00 94.62 85 GLU A N 1
ATOM 652 C CA . GLU A 1 85 ? 1.195 6.396 11.711 1.00 94.62 85 GLU A CA 1
ATOM 653 C C . GLU A 1 85 ? 2.189 5.700 12.647 1.00 94.62 85 GLU A C 1
ATOM 655 O O . GLU A 1 85 ? 3.114 5.030 12.186 1.00 94.62 85 GLU A O 1
ATOM 660 N N . GLU A 1 86 ? 1.990 5.829 13.962 1.00 96.75 86 GLU A N 1
ATOM 661 C CA . GLU A 1 86 ? 2.823 5.170 14.967 1.00 96.75 86 GLU A CA 1
ATOM 662 C C . GLU A 1 86 ? 2.747 3.647 14.883 1.00 96.75 86 GLU A C 1
ATOM 664 O O . GLU A 1 86 ? 3.781 2.986 14.988 1.00 96.75 86 GLU A O 1
ATOM 669 N N . ILE A 1 87 ? 1.548 3.086 14.700 1.00 98.00 87 ILE A N 1
ATOM 670 C CA . ILE A 1 87 ? 1.369 1.641 14.548 1.00 98.00 87 ILE A CA 1
ATOM 671 C C . ILE A 1 87 ? 2.080 1.167 13.285 1.00 98.00 87 ILE A C 1
ATOM 673 O O . ILE A 1 87 ? 2.927 0.283 13.377 1.00 98.00 87 ILE A O 1
ATOM 677 N N . LEU A 1 88 ? 1.813 1.791 12.133 1.00 97.38 88 LEU A N 1
ATOM 678 C CA . LEU A 1 88 ? 2.420 1.387 10.862 1.00 97.38 88 LEU A CA 1
ATOM 679 C C . LEU A 1 88 ? 3.952 1.462 10.894 1.00 97.38 88 LEU A C 1
ATOM 681 O O . LEU A 1 88 ? 4.616 0.573 10.372 1.00 97.38 88 LEU A O 1
ATOM 685 N N . ARG A 1 89 ? 4.527 2.475 11.558 1.00 96.44 89 ARG A N 1
ATOM 686 C CA . ARG A 1 89 ? 5.985 2.606 11.746 1.00 96.44 89 ARG A CA 1
ATOM 687 C C . ARG A 1 89 ? 6.598 1.509 12.619 1.00 96.44 89 ARG A C 1
ATOM 689 O O . ARG A 1 89 ? 7.787 1.240 12.484 1.00 96.44 89 ARG A O 1
ATOM 696 N N . LYS A 1 90 ? 5.827 0.929 13.541 1.00 96.88 90 LYS A N 1
ATOM 697 C CA . LYS A 1 90 ? 6.303 -0.081 14.501 1.00 96.88 90 LYS A CA 1
ATOM 698 C C . LYS A 1 90 ? 6.175 -1.512 13.987 1.00 96.88 90 LYS A C 1
ATOM 700 O O . LYS A 1 90 ? 6.815 -2.394 14.555 1.00 96.88 90 LYS A O 1
ATOM 705 N N . VAL A 1 91 ? 5.376 -1.755 12.944 1.00 97.38 91 VAL A N 1
ATOM 706 C CA . VAL A 1 91 ? 5.260 -3.084 12.326 1.00 97.38 91 VAL A CA 1
ATOM 707 C C . VAL A 1 91 ? 6.628 -3.481 11.754 1.00 97.38 91 VAL A C 1
ATOM 709 O O . VAL A 1 91 ? 7.143 -2.766 10.886 1.00 97.38 91 VAL A O 1
ATOM 712 N N . PRO A 1 92 ? 7.237 -4.592 12.211 1.00 95.62 92 PRO A N 1
ATOM 713 C CA . PRO A 1 92 ? 8.567 -4.988 11.767 1.00 95.62 92 PRO A CA 1
ATOM 714 C C . PRO A 1 92 ? 8.619 -5.212 10.257 1.00 95.62 92 PRO A C 1
ATOM 716 O O . PRO A 1 92 ? 7.810 -5.946 9.700 1.00 95.62 92 PRO A O 1
ATOM 719 N N . ALA A 1 93 ? 9.610 -4.611 9.602 1.00 94.94 93 ALA A N 1
ATOM 720 C CA . ALA A 1 93 ? 9.901 -4.830 8.187 1.00 94.94 93 ALA A CA 1
ATOM 721 C C . ALA A 1 93 ? 11.331 -5.339 7.977 1.00 94.94 93 ALA A C 1
ATOM 723 O O . ALA A 1 93 ? 12.001 -4.943 7.037 1.00 94.94 93 ALA A O 1
ATOM 724 N N . ASN A 1 94 ? 11.816 -6.170 8.898 1.00 93.31 94 ASN A N 1
ATOM 725 C CA . ASN A 1 94 ? 13.211 -6.613 8.990 1.00 93.31 94 ASN A CA 1
ATOM 726 C C . ASN A 1 94 ? 13.498 -7.932 8.248 1.00 93.31 94 ASN A C 1
ATOM 728 O O . ASN A 1 94 ? 14.598 -8.466 8.361 1.00 93.31 94 ASN A O 1
ATOM 732 N N . GLY A 1 95 ? 12.518 -8.483 7.528 1.00 92.69 95 GLY A N 1
ATOM 733 C CA . GLY A 1 95 ? 12.678 -9.729 6.778 1.00 92.69 95 GLY A CA 1
ATOM 734 C C . GLY A 1 95 ? 12.505 -11.008 7.599 1.00 92.69 95 GLY A C 1
ATOM 735 O O . GLY A 1 95 ? 12.588 -12.094 7.029 1.00 92.69 95 GLY A O 1
ATOM 736 N N . LEU A 1 96 ? 12.249 -10.909 8.908 1.00 95.12 96 LEU A N 1
ATOM 737 C CA . LEU A 1 96 ? 11.941 -12.073 9.738 1.00 95.12 96 LEU A CA 1
ATOM 738 C C . LEU A 1 96 ? 10.493 -12.533 9.511 1.00 95.12 96 LEU A C 1
ATOM 740 O O . LEU A 1 96 ? 9.635 -11.687 9.254 1.00 95.12 96 LEU A O 1
ATOM 744 N N . PRO A 1 97 ? 10.196 -13.844 9.621 1.00 96.50 97 PRO A N 1
ATOM 745 C CA . PRO A 1 97 ? 8.834 -14.350 9.486 1.00 96.50 97 PRO A CA 1
ATOM 746 C C . PRO A 1 97 ? 7.833 -13.618 10.387 1.00 96.50 97 PRO A C 1
ATOM 748 O O . PRO A 1 97 ? 8.176 -13.213 11.501 1.00 96.50 97 PRO A O 1
ATOM 751 N N . 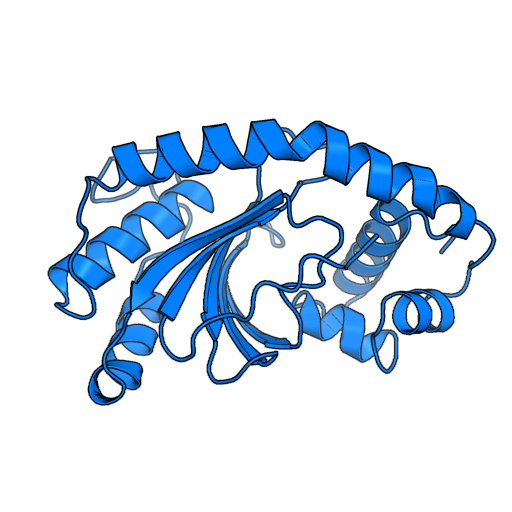SER A 1 98 ? 6.594 -13.475 9.912 1.00 94.88 98 SER A N 1
ATOM 752 C CA . SER A 1 98 ? 5.533 -12.800 10.671 1.00 94.88 98 SER A CA 1
ATOM 753 C C . SER A 1 98 ? 5.330 -13.466 12.030 1.00 94.88 98 SER A C 1
ATOM 755 O O . SER A 1 98 ? 5.133 -14.677 12.118 1.00 94.88 98 SER A O 1
ATOM 757 N N . SER A 1 99 ? 5.292 -12.676 13.103 1.00 91.88 99 SER A N 1
ATOM 758 C CA . SER A 1 99 ? 4.919 -13.189 14.426 1.00 91.88 99 SER A CA 1
ATOM 759 C C . SER A 1 99 ? 3.472 -13.693 14.478 1.00 91.88 99 SER A C 1
ATOM 761 O O . SER A 1 99 ? 3.175 -14.559 15.297 1.00 91.88 99 SER A O 1
ATOM 763 N N . ASN A 1 100 ? 2.589 -13.183 13.612 1.00 91.12 100 ASN A N 1
ATOM 764 C CA . ASN A 1 100 ? 1.162 -13.509 13.612 1.00 91.12 100 ASN A CA 1
ATOM 765 C C . ASN A 1 100 ? 0.856 -14.771 12.798 1.00 91.12 100 ASN A C 1
ATOM 767 O O . ASN A 1 100 ? 0.083 -15.612 13.248 1.00 91.12 100 ASN A O 1
ATOM 771 N N . THR A 1 101 ? 1.462 -14.916 11.613 1.00 89.62 101 THR A N 1
ATOM 772 C CA . THR A 1 101 ? 1.148 -16.015 10.679 1.00 89.62 101 THR A CA 1
ATOM 773 C C . THR A 1 101 ? 2.290 -17.006 10.476 1.00 89.62 101 THR A C 1
ATOM 775 O O . THR A 1 101 ? 2.076 -18.059 9.882 1.00 89.62 101 THR A O 1
ATOM 778 N N . GLN A 1 102 ? 3.500 -16.695 10.959 1.00 94.12 102 GLN A N 1
ATOM 779 C CA . GLN A 1 102 ? 4.739 -17.451 10.708 1.00 94.12 102 GLN A CA 1
ATOM 780 C C . GLN A 1 102 ? 5.127 -17.547 9.220 1.00 94.12 102 GLN A C 1
ATOM 782 O O . GLN A 1 102 ? 6.039 -18.289 8.857 1.00 94.12 102 GLN A O 1
ATOM 787 N N . GLU A 1 103 ? 4.472 -16.780 8.344 1.00 93.88 103 GLU A N 1
ATOM 788 C CA . GLU A 1 103 ? 4.808 -16.729 6.924 1.00 93.88 103 GLU A CA 1
ATOM 789 C C . GLU A 1 103 ? 6.178 -16.082 6.695 1.00 93.88 103 GLU A C 1
ATOM 791 O O . GLU A 1 103 ? 6.557 -15.125 7.377 1.00 93.88 103 GLU A O 1
ATOM 796 N N . ILE A 1 104 ? 6.895 -16.565 5.674 1.00 94.38 104 ILE A N 1
ATOM 797 C CA . ILE A 1 104 ? 8.136 -15.946 5.195 1.00 94.38 104 ILE A CA 1
ATOM 798 C C . ILE A 1 104 ? 7.855 -14.494 4.799 1.00 94.38 104 ILE A C 1
ATOM 800 O O . ILE A 1 104 ? 6.898 -14.203 4.076 1.00 94.38 104 ILE A O 1
ATOM 804 N N . PHE A 1 105 ? 8.711 -13.585 5.261 1.00 95.19 105 PHE A N 1
ATOM 805 C CA . PHE A 1 105 ? 8.486 -12.158 5.108 1.00 95.19 105 PHE A CA 1
ATOM 806 C C . PHE A 1 105 ? 8.455 -11.716 3.643 1.00 95.19 105 PHE A C 1
ATOM 808 O O . PHE A 1 105 ? 9.348 -12.014 2.848 1.00 95.19 105 PHE A O 1
ATOM 815 N N . THR A 1 106 ? 7.431 -10.936 3.311 1.00 93.75 106 THR A N 1
ATOM 816 C CA . THR A 1 106 ? 7.250 -10.258 2.025 1.00 93.75 106 THR A CA 1
ATOM 817 C C . THR A 1 106 ? 6.473 -8.959 2.246 1.00 93.75 106 THR A C 1
ATOM 819 O O . THR A 1 106 ? 5.845 -8.789 3.288 1.00 93.75 106 THR A O 1
ATOM 822 N N . CYS A 1 107 ? 6.419 -8.062 1.254 1.00 94.25 107 CYS A N 1
ATOM 823 C CA . CYS A 1 107 ? 5.544 -6.878 1.321 1.00 94.25 107 CYS A CA 1
ATOM 824 C C . CYS A 1 107 ? 4.065 -7.221 1.582 1.00 94.25 107 CYS A C 1
ATOM 826 O O . CYS A 1 107 ? 3.398 -6.512 2.329 1.00 94.25 107 CYS A O 1
ATOM 828 N N . ARG A 1 108 ? 3.576 -8.345 1.035 1.00 95.44 108 ARG A N 1
ATOM 829 C CA . ARG A 1 108 ? 2.233 -8.880 1.290 1.00 95.44 108 ARG A CA 1
ATOM 830 C C . ARG A 1 108 ? 2.066 -9.201 2.772 1.00 95.44 108 ARG A C 1
ATOM 832 O O . ARG A 1 108 ? 1.129 -8.725 3.397 1.00 95.44 108 ARG A O 1
ATOM 839 N N . VAL A 1 109 ? 3.006 -9.959 3.335 1.00 96.25 109 VAL A N 1
ATOM 840 C CA . VAL A 1 109 ? 3.000 -10.336 4.758 1.00 96.25 109 VAL A CA 1
ATOM 841 C C . VAL A 1 109 ? 3.100 -9.105 5.661 1.00 96.25 109 VAL A C 1
ATOM 843 O O . VAL A 1 109 ? 2.357 -9.013 6.632 1.00 96.25 109 VAL A O 1
ATOM 846 N N . TRP A 1 110 ? 3.911 -8.108 5.298 1.00 97.56 110 TRP A N 1
ATOM 847 C CA . TRP A 1 110 ? 3.957 -6.841 6.030 1.00 97.56 110 TRP A CA 1
ATOM 848 C C . TRP A 1 110 ? 2.596 -6.132 6.053 1.00 97.56 110 TRP A C 1
ATOM 850 O O . TRP A 1 110 ? 2.159 -5.690 7.113 1.00 97.56 110 TRP A O 1
ATOM 860 N N . VAL A 1 111 ? 1.886 -6.061 4.917 1.00 97.62 111 VAL A N 1
ATOM 861 C CA . VAL A 1 111 ? 0.534 -5.474 4.873 1.00 97.62 111 VAL A CA 1
ATOM 862 C C . VAL A 1 111 ? -0.433 -6.256 5.762 1.00 97.62 111 VAL A C 1
ATOM 864 O O . VAL A 1 111 ? -1.223 -5.638 6.474 1.00 97.62 111 VAL A O 1
ATOM 867 N N . LYS A 1 112 ? -0.356 -7.591 5.781 1.00 97.38 112 LYS A N 1
ATOM 868 C CA . LYS A 1 112 ? -1.179 -8.427 6.669 1.00 97.38 112 LYS A CA 1
ATOM 869 C C . LYS A 1 112 ? -0.941 -8.096 8.143 1.00 97.38 112 LYS A C 1
ATOM 871 O O . LYS A 1 112 ? -1.895 -7.813 8.868 1.00 97.38 112 LYS A O 1
ATOM 876 N N . ASP A 1 113 ? 0.323 -8.058 8.559 1.00 97.69 113 ASP A N 1
ATOM 877 C CA . ASP A 1 113 ? 0.710 -7.707 9.928 1.00 97.69 113 ASP A CA 1
ATOM 878 C C . ASP A 1 113 ? 0.295 -6.277 10.291 1.00 97.69 113 ASP A C 1
ATOM 880 O O . ASP A 1 113 ? -0.167 -6.025 11.404 1.00 97.69 113 ASP A O 1
ATOM 884 N N . ALA A 1 114 ? 0.395 -5.345 9.343 1.00 98.00 114 ALA A N 1
ATOM 885 C CA . ALA A 1 114 ? -0.027 -3.966 9.532 1.00 98.00 114 ALA A CA 1
ATOM 886 C C . ALA A 1 114 ? -1.544 -3.832 9.713 1.00 98.00 114 ALA A C 1
ATOM 888 O O . ALA A 1 114 ? -1.988 -3.133 10.624 1.00 98.00 114 ALA A O 1
ATOM 889 N N . LEU A 1 115 ? -2.351 -4.519 8.898 1.00 97.81 115 LEU A N 1
ATOM 890 C CA . LEU A 1 115 ? -3.807 -4.534 9.060 1.00 97.81 115 LEU A CA 1
ATOM 891 C C . LEU A 1 115 ? -4.215 -5.136 10.406 1.00 97.81 115 LEU A C 1
ATOM 893 O O . LEU A 1 115 ? -5.055 -4.560 11.096 1.00 97.81 115 LEU A O 1
ATOM 897 N N . PHE A 1 116 ? -3.585 -6.244 10.797 1.00 97.25 116 PHE A N 1
ATOM 898 C CA . PHE A 1 116 ? -3.814 -6.863 12.098 1.00 97.25 116 PHE A CA 1
ATOM 899 C C . PHE A 1 116 ? -3.451 -5.915 13.252 1.00 97.25 116 PHE A C 1
ATOM 901 O O . PHE A 1 116 ? -4.243 -5.720 14.174 1.00 97.25 116 PHE A O 1
ATOM 908 N N . ALA A 1 117 ? -2.294 -5.251 13.183 1.00 97.81 117 ALA A N 1
ATOM 909 C CA . ALA A 1 117 ? -1.861 -4.297 14.203 1.00 97.81 117 ALA A CA 1
ATOM 910 C C . ALA A 1 117 ? -2.790 -3.075 14.311 1.00 97.81 117 ALA A C 1
ATOM 912 O O . ALA A 1 117 ? -3.030 -2.574 15.410 1.00 97.81 117 ALA A O 1
ATOM 913 N N . LEU A 1 118 ? -3.339 -2.596 13.190 1.00 97.88 118 LEU A N 1
ATOM 914 C CA . LEU A 1 118 ? -4.299 -1.489 13.168 1.00 97.88 118 LEU A CA 1
ATOM 915 C C . LEU A 1 118 ? -5.662 -1.870 13.768 1.00 97.88 118 LEU A C 1
ATOM 917 O O . LEU A 1 118 ? -6.299 -1.022 14.400 1.00 97.88 118 LEU A O 1
ATOM 921 N N . ASP A 1 119 ? -6.090 -3.120 13.590 1.00 97.19 119 ASP A N 1
ATOM 922 C CA . ASP A 1 119 ? -7.300 -3.678 14.205 1.00 97.19 119 ASP A CA 1
ATOM 923 C C . ASP A 1 119 ? -7.131 -3.805 15.727 1.00 97.19 119 ASP A C 1
ATOM 925 O O . ASP A 1 119 ? -7.883 -3.213 16.502 1.00 97.19 119 ASP A O 1
ATOM 929 N N . VAL A 1 120 ? -6.057 -4.470 16.168 1.00 96.31 120 VAL A N 1
ATOM 930 C CA . VAL A 1 120 ? -5.722 -4.639 17.594 1.00 96.31 120 VAL A CA 1
ATOM 931 C C . VAL A 1 120 ? -5.486 -3.293 18.287 1.00 96.31 120 VAL A C 1
ATOM 933 O O . VAL A 1 120 ? -5.902 -3.094 19.428 1.00 96.31 120 VAL A O 1
ATOM 936 N N . GLY A 1 121 ? -4.863 -2.335 17.596 1.00 95.69 121 GLY A N 1
ATOM 937 C CA . GLY A 1 121 ? -4.653 -0.972 18.088 1.00 95.69 121 GLY A CA 1
ATOM 938 C C . GLY A 1 121 ? -5.916 -0.102 18.125 1.00 95.69 121 GLY A C 1
ATOM 939 O O . GLY A 1 121 ? -5.857 1.051 18.566 1.00 95.69 121 GLY A O 1
ATOM 940 N N . GLY A 1 122 ? -7.060 -0.612 17.653 1.00 95.94 122 GLY A N 1
ATOM 941 C CA . GLY A 1 122 ? -8.338 0.099 17.649 1.00 95.94 122 GLY A CA 1
ATOM 942 C C . GLY A 1 122 ? -8.337 1.351 16.768 1.00 95.94 122 GLY A C 1
ATOM 943 O O . GLY A 1 122 ? -8.990 2.347 17.102 1.00 95.94 122 GLY A O 1
ATOM 944 N N . VAL A 1 123 ? -7.553 1.342 15.685 1.00 96.88 123 VAL A N 1
ATOM 945 C CA . VAL A 1 123 ? -7.572 2.386 14.646 1.00 96.88 123 VAL A CA 1
ATOM 946 C C . VAL A 1 123 ? -8.703 2.122 13.660 1.00 96.88 123 VAL A C 1
ATOM 948 O O . VAL A 1 123 ? -9.411 3.048 13.260 1.00 96.88 123 VAL A O 1
ATOM 951 N N . ILE A 1 124 ? -8.888 0.852 13.307 1.00 96.00 124 ILE A N 1
ATOM 952 C CA . ILE A 1 124 ? -10.001 0.342 12.510 1.00 96.00 124 ILE A CA 1
ATOM 953 C C . ILE A 1 124 ? -10.587 -0.895 13.184 1.00 96.00 124 ILE A C 1
ATOM 955 O O . ILE A 1 124 ? -10.024 -1.399 14.149 1.00 96.00 124 ILE A O 1
ATOM 959 N N . ARG A 1 125 ? -11.720 -1.365 12.658 1.00 95.31 125 ARG A N 1
ATOM 960 C CA . ARG A 1 125 ? 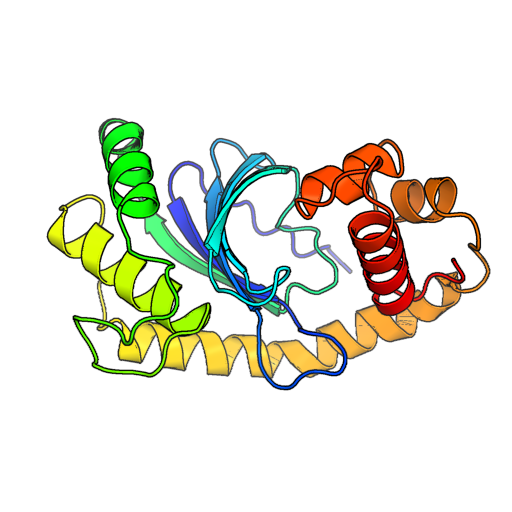-12.241 -2.698 12.944 1.00 95.31 125 ARG A CA 1
ATOM 961 C C . ARG A 1 125 ? -12.361 -3.471 11.642 1.00 95.31 125 ARG A C 1
ATOM 963 O O . ARG A 1 125 ? -13.122 -3.050 10.767 1.00 95.31 125 ARG A O 1
ATOM 970 N N . LEU A 1 126 ? -11.629 -4.568 11.498 1.00 93.94 126 LEU A N 1
ATOM 971 C CA . LEU A 1 126 ? -11.719 -5.390 10.295 1.00 93.94 126 LEU A CA 1
ATOM 972 C C . LEU A 1 126 ? -13.050 -6.153 10.274 1.00 93.94 126 LEU A C 1
ATOM 974 O O . LEU A 1 126 ? -13.449 -6.792 11.244 1.00 93.94 126 LEU A O 1
ATOM 978 N N . ALA A 1 127 ? -13.767 -6.065 9.151 1.00 91.31 127 ALA A N 1
ATOM 979 C CA . ALA A 1 127 ? -15.036 -6.773 8.960 1.00 91.31 127 ALA A CA 1
ATOM 980 C C . ALA A 1 127 ? -14.848 -8.246 8.553 1.00 91.31 127 ALA A C 1
ATOM 982 O O . ALA A 1 127 ? -15.791 -9.031 8.617 1.00 91.31 127 ALA A O 1
ATOM 983 N N . LYS A 1 128 ? -13.646 -8.600 8.092 1.00 93.06 128 LYS A N 1
ATOM 984 C CA . LYS A 1 128 ? -13.236 -9.934 7.647 1.00 93.06 128 LYS A CA 1
ATOM 985 C C . LYS A 1 128 ? -11.841 -10.231 8.188 1.00 93.06 128 LYS A C 1
ATOM 987 O O . LYS A 1 128 ? -11.142 -9.300 8.585 1.00 93.06 128 LYS A O 1
ATOM 992 N N . SER A 1 129 ? -11.439 -11.499 8.173 1.00 93.94 129 SER A N 1
ATOM 993 C CA . SER A 1 129 ? -10.060 -11.869 8.494 1.00 93.94 129 SER A CA 1
ATOM 994 C C . SER A 1 129 ? -9.078 -11.233 7.506 1.00 93.94 129 SER A C 1
ATOM 996 O O . SER A 1 129 ? -9.440 -10.850 6.387 1.00 93.94 129 SER A O 1
ATOM 998 N N . VAL A 1 130 ? -7.819 -11.120 7.921 1.00 94.38 130 VAL A N 1
ATOM 999 C CA . VAL A 1 130 ? -6.755 -10.587 7.066 1.00 94.38 130 VAL A CA 1
ATOM 1000 C C . VAL A 1 130 ? -6.531 -11.502 5.855 1.00 94.38 130 VAL A C 1
ATOM 1002 O O . VAL A 1 130 ? -6.287 -11.015 4.755 1.00 94.38 130 VAL A O 1
ATOM 1005 N N . GLU A 1 131 ? -6.708 -12.811 6.025 1.00 93.94 131 GLU A N 1
ATOM 1006 C CA . GLU A 1 131 ? -6.638 -13.828 4.974 1.00 93.94 131 GLU A CA 1
ATOM 1007 C C . GLU A 1 131 ? -7.759 -13.660 3.937 1.00 93.94 131 GLU A C 1
ATOM 1009 O O . GLU A 1 131 ? -7.512 -13.731 2.733 1.00 93.94 131 GLU A O 1
ATOM 1014 N N . ASP A 1 132 ? -8.989 -13.383 4.379 1.00 95.06 132 ASP A N 1
ATOM 1015 C CA . ASP A 1 132 ? -10.116 -13.148 3.470 1.00 95.06 132 ASP A CA 1
ATOM 1016 C C . ASP A 1 132 ? -9.957 -11.832 2.698 1.00 95.06 132 ASP A C 1
ATOM 1018 O O . ASP A 1 132 ? -10.348 -11.738 1.531 1.00 95.06 132 ASP A O 1
ATOM 1022 N N . ILE A 1 133 ? -9.393 -10.804 3.342 1.00 94.56 133 ILE A N 1
ATOM 1023 C CA . ILE A 1 133 ? -9.044 -9.534 2.690 1.00 94.56 133 ILE A CA 1
ATOM 1024 C C . ILE A 1 133 ? -7.972 -9.770 1.629 1.00 94.56 133 ILE A C 1
ATOM 1026 O O . ILE A 1 133 ? -8.114 -9.285 0.508 1.00 94.56 133 ILE A O 1
ATOM 1030 N N . GLU A 1 134 ? -6.928 -10.525 1.969 1.00 95.00 134 GLU A N 1
ATOM 1031 C CA . GLU A 1 134 ? -5.842 -10.874 1.059 1.00 95.00 134 GLU A CA 1
ATOM 1032 C C . GLU A 1 134 ? -6.374 -11.601 -0.180 1.00 95.00 134 GLU A C 1
ATOM 1034 O O . GLU A 1 134 ? -6.139 -11.157 -1.305 1.00 95.00 134 GLU A O 1
ATOM 1039 N N . LYS A 1 135 ? -7.152 -12.669 0.025 1.00 94.81 135 LYS A N 1
ATOM 1040 C CA . LYS A 1 135 ? -7.757 -13.445 -1.060 1.00 94.81 135 LYS A CA 1
ATOM 1041 C C . LYS A 1 135 ? -8.602 -12.559 -1.975 1.00 94.81 135 LYS A C 1
ATOM 1043 O O . LYS A 1 135 ? -8.417 -12.573 -3.189 1.00 94.81 135 LYS A O 1
ATOM 1048 N N . ALA A 1 136 ? -9.481 -11.739 -1.395 1.00 93.88 136 ALA A N 1
ATOM 1049 C CA . ALA A 1 136 ? -10.337 -10.841 -2.164 1.00 93.88 136 ALA A CA 1
ATOM 1050 C C . ALA A 1 136 ? -9.546 -9.758 -2.919 1.00 93.88 136 ALA A C 1
ATOM 1052 O O . ALA A 1 136 ? -9.975 -9.326 -3.990 1.00 93.88 136 ALA A O 1
ATOM 1053 N N . ALA A 1 137 ? -8.420 -9.292 -2.370 1.00 92.94 137 ALA A N 1
ATOM 1054 C CA . ALA A 1 137 ? -7.552 -8.328 -3.036 1.00 92.94 137 ALA A CA 1
ATOM 1055 C C . ALA A 1 137 ? -6.824 -8.961 -4.230 1.00 92.94 137 ALA A C 1
ATOM 1057 O O . ALA A 1 137 ? -6.821 -8.370 -5.306 1.00 92.94 137 ALA A O 1
ATOM 1058 N N . ILE A 1 138 ? -6.282 -10.173 -4.075 1.00 92.81 138 ILE A N 1
ATOM 1059 C CA . ILE A 1 138 ? -5.621 -10.904 -5.168 1.00 92.81 138 ILE A CA 1
ATOM 1060 C C . ILE A 1 138 ? -6.610 -11.190 -6.296 1.00 92.81 138 ILE A C 1
ATOM 1062 O O . ILE A 1 138 ? -6.337 -10.836 -7.436 1.00 92.81 138 ILE A O 1
ATOM 1066 N N . GLU A 1 139 ? -7.779 -11.762 -5.987 1.00 93.25 139 GLU A N 1
ATOM 1067 C CA . GLU A 1 139 ? -8.796 -12.093 -6.996 1.00 93.25 139 GLU A CA 1
ATOM 1068 C C . GLU A 1 139 ? -9.202 -10.863 -7.823 1.00 93.25 139 GLU A C 1
ATOM 1070 O O . GLU A 1 139 ? -9.304 -10.930 -9.048 1.00 93.25 139 GLU A O 1
ATOM 1075 N N . LYS A 1 140 ? -9.383 -9.710 -7.165 1.00 91.56 140 LYS A N 1
ATOM 1076 C CA . LYS A 1 140 ? -9.717 -8.453 -7.847 1.00 91.56 140 LYS A CA 1
ATOM 1077 C C . LYS A 1 140 ? -8.555 -7.894 -8.659 1.00 91.56 140 LYS A C 1
ATOM 1079 O O . LYS A 1 140 ? -8.778 -7.446 -9.779 1.00 91.56 140 LYS A O 1
ATOM 1084 N N . ALA A 1 141 ? -7.340 -7.905 -8.118 1.00 89.62 141 ALA A N 1
ATOM 1085 C CA . ALA A 1 141 ? -6.169 -7.415 -8.835 1.00 89.62 141 ALA A CA 1
ATOM 1086 C C . ALA A 1 141 ? -5.886 -8.258 -10.087 1.00 89.62 141 ALA A C 1
ATOM 1088 O O . ALA A 1 141 ? -5.678 -7.688 -11.153 1.00 89.62 141 ALA A O 1
ATOM 1089 N N . GLU A 1 142 ? -5.982 -9.588 -9.993 1.00 89.94 142 GLU A N 1
ATOM 1090 C CA . GLU A 1 142 ? -5.845 -10.487 -11.146 1.00 89.94 142 GLU A CA 1
ATOM 1091 C C . GLU A 1 142 ? -6.937 -10.238 -12.193 1.00 89.94 142 GLU A C 1
ATOM 1093 O O . GLU A 1 142 ? -6.638 -10.173 -13.380 1.00 89.94 142 GLU A O 1
ATOM 1098 N N . SER A 1 143 ? -8.188 -9.983 -11.787 1.00 88.69 143 SER A N 1
ATOM 1099 C CA . SER A 1 143 ? -9.246 -9.634 -12.754 1.00 88.69 143 SER A CA 1
ATOM 1100 C C . SER A 1 143 ? -8.998 -8.323 -13.514 1.00 88.69 143 SER A C 1
ATOM 1102 O O . SER A 1 143 ? -9.537 -8.140 -14.604 1.00 88.69 143 SER A O 1
ATOM 1104 N N . ASN A 1 144 ? -8.168 -7.428 -12.966 1.00 85.81 144 ASN A N 1
ATOM 1105 C CA . ASN A 1 144 ? -7.788 -6.166 -13.600 1.00 85.81 144 ASN A CA 1
ATOM 1106 C C . ASN A 1 144 ? -6.457 -6.263 -14.360 1.00 85.81 144 ASN A C 1
ATOM 1108 O O . ASN A 1 144 ? -6.155 -5.384 -15.166 1.00 85.81 144 ASN A O 1
ATOM 1112 N N . ARG A 1 145 ? -5.664 -7.314 -14.125 1.00 83.31 145 ARG A N 1
ATOM 1113 C CA . ARG A 1 145 ? -4.291 -7.452 -14.618 1.00 83.31 145 ARG A CA 1
ATOM 1114 C C . ARG A 1 145 ? -4.187 -7.294 -16.128 1.00 83.31 145 ARG A C 1
ATOM 1116 O O . ARG A 1 145 ? -3.488 -6.398 -16.587 1.00 83.31 145 ARG A O 1
ATOM 1123 N N . ASP A 1 146 ? -4.941 -8.088 -16.887 1.00 77.81 146 ASP A N 1
ATOM 1124 C CA . ASP A 1 146 ? -4.888 -8.072 -18.354 1.00 77.81 146 ASP A CA 1
ATOM 1125 C C . ASP A 1 146 ? -5.276 -6.716 -18.953 1.00 77.81 146 ASP A C 1
ATOM 1127 O O . ASP A 1 146 ? -4.853 -6.383 -20.059 1.00 77.81 146 ASP A O 1
ATOM 1131 N N . ALA A 1 147 ? -6.155 -5.963 -18.284 1.00 79.00 147 ALA A N 1
ATOM 1132 C CA . ALA A 1 147 ? -6.563 -4.638 -18.739 1.00 79.00 147 ALA A CA 1
ATOM 1133 C C . ALA A 1 147 ? -5.437 -3.626 -18.510 1.00 79.00 147 ALA A C 1
ATOM 1135 O O . ALA A 1 147 ? -5.089 -2.900 -19.434 1.00 79.00 147 ALA A O 1
ATOM 1136 N N . ILE A 1 148 ? -4.816 -3.651 -17.328 1.00 77.31 148 ILE A N 1
ATOM 1137 C CA . ILE A 1 148 ? -3.691 -2.776 -16.988 1.00 77.31 148 ILE A CA 1
ATOM 1138 C C . ILE A 1 148 ? -2.459 -3.099 -17.838 1.00 77.31 148 ILE A C 1
ATOM 1140 O O . ILE A 1 148 ? -1.872 -2.194 -18.419 1.00 77.31 148 ILE A O 1
ATOM 1144 N N . GLU A 1 149 ? -2.103 -4.374 -18.011 1.00 74.19 149 GLU A N 1
ATOM 1145 C CA . GLU A 1 149 ? -0.998 -4.778 -18.894 1.00 74.19 149 GLU A CA 1
ATOM 1146 C C . GLU A 1 149 ? -1.252 -4.345 -20.351 1.00 74.19 149 GLU A C 1
ATOM 1148 O O . GLU A 1 149 ? -0.335 -3.904 -21.050 1.00 74.19 149 GLU A O 1
ATOM 1153 N N . ARG A 1 150 ? -2.508 -4.402 -20.819 1.00 70.06 150 ARG A N 1
ATOM 1154 C CA . ARG A 1 150 ? -2.894 -3.882 -22.140 1.00 70.06 150 ARG A CA 1
ATOM 1155 C C . ARG A 1 150 ? -2.852 -2.364 -22.225 1.00 70.06 150 ARG A C 1
ATOM 1157 O O . ARG A 1 150 ? -2.416 -1.853 -23.247 1.00 70.06 150 ARG A O 1
ATOM 1164 N N . GLU A 1 151 ? -3.272 -1.640 -21.196 1.00 68.94 151 GLU A N 1
ATOM 1165 C CA . GLU A 1 151 ? -3.157 -0.180 -21.161 1.00 68.94 151 GLU A CA 1
ATOM 1166 C C . GLU A 1 151 ? -1.681 0.237 -21.179 1.00 68.94 151 GLU A C 1
ATOM 1168 O O . GLU A 1 151 ? -1.288 0.984 -22.076 1.00 68.94 151 GLU A O 1
ATOM 1173 N N . MET A 1 152 ? -0.845 -0.369 -20.328 1.00 63.06 152 MET A N 1
ATOM 1174 C CA . MET A 1 152 ? 0.611 -0.171 -20.302 1.00 63.06 152 MET A CA 1
ATOM 1175 C C . MET A 1 152 ? 1.273 -0.468 -21.659 1.00 63.06 152 MET A C 1
ATOM 1177 O O . MET A 1 152 ? 2.164 0.260 -22.091 1.00 63.06 152 MET A O 1
ATOM 1181 N N . THR A 1 153 ? 0.835 -1.517 -22.367 1.00 60.22 153 THR A N 1
ATOM 1182 C CA . THR A 1 153 ? 1.376 -1.870 -23.694 1.00 60.22 153 THR A CA 1
ATOM 1183 C C . THR A 1 153 ? 0.766 -1.065 -24.843 1.00 60.22 153 THR A C 1
ATOM 1185 O O . THR A 1 153 ? 1.451 -0.804 -25.825 1.00 60.22 153 THR A O 1
ATOM 1188 N N . SER A 1 154 ? -0.484 -0.611 -24.751 1.00 56.06 154 SER A N 1
ATOM 1189 C CA . SER A 1 154 ? -1.095 0.286 -25.745 1.00 56.06 154 SER A CA 1
ATOM 1190 C C . SER A 1 154 ? -0.494 1.692 -25.681 1.00 56.06 154 SER A C 1
ATOM 1192 O O . SER A 1 154 ? -0.310 2.351 -26.706 1.00 56.06 154 SER A O 1
ATOM 1194 N N . GLU A 1 155 ? -0.068 2.106 -24.489 1.00 51.97 155 GLU A N 1
ATOM 1195 C CA . GLU A 1 155 ? 0.755 3.287 -24.282 1.00 51.97 155 GLU A CA 1
ATOM 1196 C C . GLU A 1 155 ? 2.228 3.083 -24.680 1.00 51.97 155 GLU A C 1
ATOM 1198 O O . GLU A 1 155 ? 2.974 4.058 -24.706 1.00 51.97 155 GLU A O 1
ATOM 1203 N N . ALA A 1 156 ? 2.655 1.891 -25.134 1.00 51.38 156 ALA A N 1
ATOM 1204 C CA . ALA A 1 156 ? 3.980 1.680 -25.747 1.00 51.38 156 ALA A CA 1
ATOM 1205 C C . ALA A 1 156 ? 4.207 2.513 -27.031 1.00 51.38 156 ALA A C 1
ATOM 1207 O O . ALA A 1 156 ? 5.326 2.591 -27.553 1.00 51.38 156 ALA A O 1
ATOM 1208 N N . SER A 1 157 ? 3.182 3.242 -27.493 1.00 57.25 157 SER A N 1
ATOM 1209 C CA . SER A 1 157 ? 3.349 4.412 -28.360 1.00 57.25 157 SER A CA 1
ATOM 1210 C C . SER A 1 157 ? 4.334 5.446 -27.792 1.00 57.25 157 SER A C 1
ATOM 1212 O O . SER A 1 157 ? 4.825 6.256 -28.569 1.00 57.25 157 SER A O 1
ATOM 1214 N N . LYS A 1 158 ? 4.643 5.446 -26.490 1.00 69.50 158 LYS A N 1
ATOM 1215 C CA . LYS A 1 158 ? 5.548 6.382 -25.801 1.00 69.50 158 LYS A CA 1
ATOM 1216 C C . LYS A 1 158 ? 7.036 6.060 -25.964 1.00 69.50 158 LYS A C 1
ATOM 1218 O O . LYS A 1 158 ? 7.875 6.838 -25.516 1.00 69.50 158 LYS A O 1
ATOM 1223 N N . SER A 1 159 ? 7.385 4.988 -26.675 1.00 76.25 159 SER A N 1
ATOM 1224 C CA . SER A 1 159 ? 8.783 4.622 -26.966 1.00 76.25 159 SER A CA 1
ATOM 1225 C C . SER A 1 159 ? 9.570 5.726 -27.687 1.00 76.25 159 SER A C 1
ATOM 1227 O O . SER A 1 159 ? 10.786 5.814 -27.542 1.00 76.25 159 SER A O 1
ATOM 1229 N N . HIS A 1 160 ? 8.884 6.619 -28.412 1.00 82.44 160 HIS A N 1
ATOM 1230 C CA . HIS A 1 160 ? 9.497 7.796 -29.036 1.00 82.44 160 HIS A CA 1
ATOM 1231 C C . HIS A 1 160 ? 9.946 8.872 -28.026 1.00 82.44 160 HIS A C 1
ATOM 1233 O O . HIS A 1 160 ? 10.743 9.744 -28.374 1.00 82.44 160 HIS A O 1
ATOM 1239 N N . ILE A 1 161 ? 9.460 8.830 -26.782 1.00 87.19 161 ILE A N 1
ATOM 1240 C CA . ILE A 1 161 ? 9.876 9.723 -25.699 1.00 87.19 161 ILE A CA 1
ATOM 1241 C C . ILE A 1 161 ? 11.068 9.077 -24.987 1.00 87.19 161 ILE A C 1
ATOM 1243 O O . ILE A 1 161 ? 10.921 8.163 -24.178 1.00 87.19 161 ILE A O 1
ATOM 1247 N N . THR A 1 162 ? 12.263 9.577 -25.292 1.00 90.25 162 THR A N 1
ATOM 1248 C CA . THR A 1 162 ? 13.546 8.979 -24.878 1.00 90.25 162 THR A CA 1
ATOM 1249 C C . THR A 1 162 ? 14.268 9.747 -23.769 1.00 90.25 162 THR A C 1
ATOM 1251 O O . THR A 1 162 ? 15.296 9.310 -23.260 1.00 90.25 162 THR A O 1
ATOM 1254 N N . GLY A 1 163 ? 13.747 10.906 -23.354 1.00 93.44 163 GLY A N 1
ATOM 1255 C CA . GLY A 1 163 ? 14.323 11.706 -22.270 1.00 93.44 163 GLY A CA 1
ATOM 1256 C C . GLY A 1 163 ? 13.616 11.468 -20.939 1.00 93.44 163 GLY A C 1
ATOM 1257 O O . GLY A 1 163 ? 12.403 11.634 -20.860 1.00 93.44 163 GLY A O 1
ATOM 1258 N N . THR A 1 164 ? 14.355 11.183 -19.864 1.00 91.88 164 THR A N 1
ATOM 1259 C CA . THR A 1 164 ? 13.782 10.932 -18.523 1.00 91.88 164 THR A CA 1
ATOM 1260 C C . THR A 1 164 ? 12.936 12.090 -17.995 1.00 91.88 164 THR A C 1
ATOM 1262 O O . THR A 1 164 ? 11.897 11.872 -17.378 1.00 91.88 164 THR A O 1
ATOM 1265 N N . ALA A 1 165 ? 13.334 13.335 -18.265 1.00 90.38 165 ALA A N 1
ATOM 1266 C CA . ALA A 1 165 ? 12.551 14.511 -17.892 1.00 90.38 165 ALA A CA 1
ATOM 1267 C C . ALA A 1 165 ? 11.249 14.635 -18.701 1.00 90.38 165 ALA A C 1
ATOM 1269 O O . ALA A 1 165 ? 10.225 15.020 -18.140 1.00 90.38 165 ALA A O 1
ATOM 1270 N N . ALA A 1 166 ? 11.287 14.300 -19.994 1.00 88.75 166 ALA A N 1
ATOM 1271 C CA . ALA A 1 166 ? 10.114 14.323 -20.863 1.00 88.75 166 ALA A CA 1
ATOM 1272 C C . ALA A 1 166 ? 9.144 13.193 -20.501 1.00 88.75 166 ALA A C 1
ATOM 1274 O O . ALA A 1 166 ? 7.961 13.455 -20.328 1.00 88.75 166 ALA A O 1
ATOM 1275 N N . ALA A 1 167 ? 9.662 11.985 -20.282 1.00 88.38 167 ALA A N 1
ATOM 1276 C CA . ALA A 1 167 ? 8.901 10.825 -19.835 1.00 88.38 167 ALA A CA 1
ATOM 1277 C C . ALA A 1 167 ? 8.252 11.064 -18.465 1.00 88.38 167 ALA A 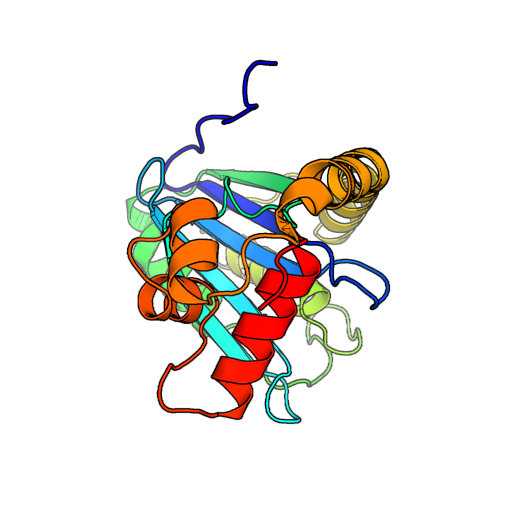C 1
ATOM 1279 O O . ALA A 1 167 ? 7.057 10.861 -18.310 1.00 88.38 167 ALA A O 1
ATOM 1280 N N . ALA A 1 168 ? 8.994 11.603 -17.489 1.00 84.12 168 ALA A N 1
ATOM 1281 C CA . ALA A 1 168 ? 8.422 11.965 -16.192 1.00 84.12 168 ALA A CA 1
ATOM 1282 C C . ALA A 1 168 ? 7.310 13.018 -16.318 1.00 84.12 168 ALA A C 1
ATOM 1284 O O . ALA A 1 168 ? 6.315 12.949 -15.604 1.00 84.12 168 ALA A O 1
ATOM 1285 N N . LYS A 1 169 ? 7.465 13.995 -17.219 1.00 84.81 169 LYS A N 1
ATOM 1286 C CA . LYS A 1 169 ? 6.446 15.024 -17.449 1.00 84.81 169 LYS A CA 1
ATOM 1287 C C . LYS A 1 169 ? 5.196 14.471 -18.124 1.00 84.81 169 LYS A C 1
ATOM 1289 O O . LYS A 1 169 ? 4.093 14.829 -17.722 1.00 84.81 169 LYS A O 1
ATOM 1294 N N . ASP A 1 170 ? 5.379 13.607 -19.115 1.00 84.06 170 ASP A N 1
ATOM 1295 C CA . ASP A 1 170 ? 4.300 12.891 -19.794 1.00 84.06 170 ASP A CA 1
ATOM 1296 C C . ASP A 1 170 ? 3.535 11.977 -18.824 1.00 84.06 170 ASP A C 1
ATOM 1298 O O . ASP A 1 170 ? 2.310 11.992 -18.802 1.00 84.06 170 ASP A O 1
ATOM 1302 N N . ALA A 1 171 ? 4.247 11.314 -17.908 1.00 75.25 171 ALA A N 1
ATOM 1303 C CA . ALA A 1 171 ? 3.676 10.537 -16.807 1.00 75.25 171 ALA A CA 1
ATOM 1304 C C . ALA A 1 171 ? 3.032 11.399 -15.691 1.00 75.25 171 ALA A C 1
ATOM 1306 O O . ALA A 1 171 ? 2.638 10.877 -14.652 1.00 75.25 171 ALA A O 1
ATOM 1307 N N . GLY A 1 172 ? 2.927 12.723 -15.867 1.00 78.50 172 GLY A N 1
ATOM 1308 C CA . GLY A 1 172 ? 2.220 13.622 -14.946 1.00 78.50 172 GLY A CA 1
ATOM 1309 C C . GLY A 1 172 ? 3.058 14.211 -13.804 1.00 78.50 172 GLY A C 1
ATOM 1310 O O . GLY A 1 172 ? 2.516 14.889 -12.927 1.00 78.50 172 GLY A O 1
ATOM 1311 N N . TYR A 1 173 ? 4.379 14.020 -13.798 1.00 81.75 173 TYR A N 1
ATOM 1312 C CA . TYR A 1 173 ? 5.279 14.564 -12.775 1.00 81.75 173 TYR A CA 1
ATOM 1313 C C . TYR A 1 173 ? 5.900 15.899 -13.208 1.00 81.75 173 TYR A C 1
ATOM 1315 O O . TYR A 1 173 ? 6.080 16.190 -14.384 1.00 81.75 173 TYR A O 1
ATOM 1323 N N . ARG A 1 174 ? 6.294 16.747 -12.249 1.00 77.81 174 ARG A N 1
ATOM 1324 C CA . ARG A 1 174 ? 6.886 18.063 -12.570 1.00 77.81 174 ARG A CA 1
ATOM 1325 C C . ARG A 1 174 ? 8.233 17.959 -13.294 1.00 77.81 174 ARG A C 1
ATOM 1327 O O . ARG A 1 174 ? 8.538 18.786 -14.148 1.00 77.81 174 ARG A O 1
ATOM 1334 N N . HIS A 1 175 ? 9.044 16.977 -12.909 1.00 88.19 175 HIS A N 1
ATOM 1335 C CA . HIS A 1 175 ? 10.363 16.678 -13.469 1.00 88.19 175 HIS A CA 1
ATOM 1336 C C . HIS A 1 175 ? 10.827 15.293 -12.993 1.00 88.19 175 HIS A C 1
ATOM 1338 O O . HIS A 1 175 ? 10.274 14.747 -12.039 1.00 88.19 175 HIS A O 1
ATOM 1344 N N . PHE A 1 176 ? 11.897 14.754 -13.586 1.00 90.25 176 PHE A N 1
ATOM 1345 C CA . PHE A 1 176 ? 12.397 13.408 -13.270 1.00 90.25 176 PHE A CA 1
ATOM 1346 C C . PHE A 1 176 ? 12.715 13.201 -11.783 1.00 90.25 176 PHE A C 1
ATOM 1348 O O . PHE A 1 176 ? 12.349 12.179 -11.223 1.00 90.25 176 PHE A O 1
ATOM 1355 N N . LYS A 1 177 ? 13.277 14.204 -11.093 1.00 88.69 177 LYS A N 1
ATOM 1356 C CA . LYS A 1 177 ? 13.478 14.122 -9.634 1.00 88.69 177 LYS A CA 1
ATOM 1357 C C . LYS A 1 177 ? 12.169 13.892 -8.855 1.00 88.69 177 LYS A C 1
ATOM 1359 O O . LYS A 1 177 ? 12.166 13.103 -7.929 1.00 88.69 177 LYS A O 1
ATOM 1364 N N . HIS A 1 178 ? 11.073 14.544 -9.251 1.00 80.12 178 HIS A N 1
ATOM 1365 C CA . HIS A 1 178 ? 9.773 14.416 -8.584 1.00 80.12 178 HIS A CA 1
ATOM 1366 C C . HIS A 1 178 ? 9.161 13.038 -8.844 1.00 80.12 178 HIS A C 1
ATOM 1368 O O . HIS A 1 178 ? 8.544 12.459 -7.959 1.00 80.12 178 HIS A O 1
ATOM 1374 N N . PHE A 1 179 ? 9.372 12.505 -10.050 1.00 84.69 179 PHE A N 1
ATOM 1375 C CA . PHE A 1 179 ? 9.063 11.117 -10.369 1.00 84.69 179 PHE A CA 1
ATOM 1376 C C . PHE A 1 179 ? 9.854 10.167 -9.460 1.00 84.69 179 PHE A C 1
ATOM 1378 O O . PHE A 1 1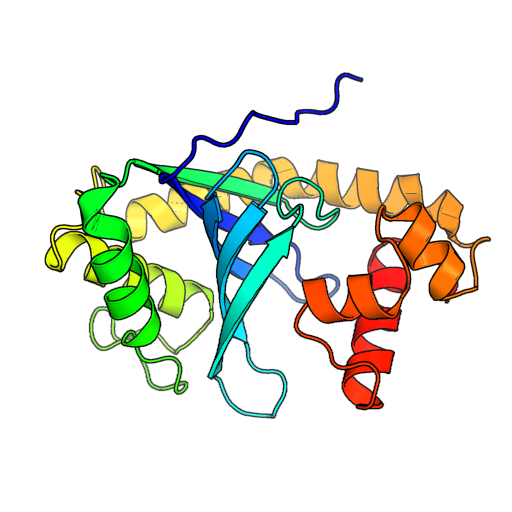79 ? 9.244 9.398 -8.729 1.00 84.69 179 PHE A O 1
ATOM 1385 N N . LEU A 1 180 ? 11.184 10.288 -9.401 1.00 74.94 180 LEU A N 1
ATOM 1386 C CA . LEU A 1 180 ? 12.021 9.448 -8.539 1.00 74.94 180 LEU A CA 1
ATOM 1387 C C . LEU A 1 180 ? 11.564 9.498 -7.073 1.00 74.94 180 LEU A C 1
ATOM 1389 O O . LEU A 1 180 ? 11.293 8.459 -6.480 1.00 74.94 180 LEU A O 1
ATOM 1393 N N . GLU A 1 181 ? 11.374 10.697 -6.522 1.00 76.62 181 GLU A N 1
ATOM 1394 C CA . GLU A 1 181 ? 10.939 10.889 -5.133 1.00 76.62 181 GLU A CA 1
ATOM 1395 C C . GLU A 1 181 ? 9.564 10.268 -4.851 1.00 76.62 181 GLU A C 1
ATOM 1397 O O . GLU A 1 181 ? 9.348 9.744 -3.759 1.00 76.62 181 GLU A O 1
ATOM 1402 N N . SER A 1 182 ? 8.650 10.261 -5.829 1.00 70.88 182 SER A N 1
ATOM 1403 C CA . SER A 1 182 ? 7.346 9.597 -5.685 1.00 70.88 182 SER A CA 1
ATOM 1404 C C . SER A 1 182 ? 7.448 8.072 -5.566 1.00 70.88 182 SER A C 1
ATOM 1406 O O . SER A 1 182 ? 6.579 7.455 -4.958 1.00 70.88 182 SER A O 1
ATOM 1408 N N . TYR A 1 183 ? 8.536 7.492 -6.083 1.00 69.12 183 TYR A N 1
ATOM 1409 C CA . TYR A 1 183 ? 8.873 6.071 -5.985 1.00 69.12 183 TYR A CA 1
ATOM 1410 C C . TYR A 1 183 ? 9.904 5.773 -4.881 1.00 69.12 183 TYR A C 1
ATOM 1412 O O . TYR A 1 183 ? 10.407 4.649 -4.814 1.00 69.12 183 TYR A O 1
ATOM 1420 N N . GLY A 1 184 ? 10.242 6.757 -4.033 1.00 67.62 184 GLY A N 1
ATOM 1421 C CA . GLY A 1 184 ? 11.249 6.622 -2.968 1.00 67.62 184 GLY A CA 1
ATOM 1422 C C . GLY A 1 184 ? 12.707 6.673 -3.451 1.00 67.62 184 GLY A C 1
ATOM 1423 O O . GLY A 1 184 ? 13.643 6.523 -2.667 1.00 67.62 184 GLY A O 1
ATOM 1424 N N . LEU A 1 185 ? 12.913 6.927 -4.742 1.00 75.06 185 LEU A N 1
ATOM 1425 C CA . LEU A 1 185 ? 14.203 6.896 -5.422 1.00 75.06 185 LEU A CA 1
ATOM 1426 C C . LEU A 1 185 ? 14.933 8.237 -5.287 1.00 75.06 185 LEU A C 1
ATOM 1428 O O . LEU A 1 185 ? 14.331 9.316 -5.331 1.00 75.06 185 LEU A O 1
ATOM 1432 N N . ARG A 1 186 ? 16.261 8.194 -5.149 1.00 81.12 186 ARG A N 1
ATOM 1433 C CA . ARG A 1 186 ? 17.092 9.382 -4.934 1.00 81.12 186 ARG A CA 1
ATOM 1434 C C . ARG A 1 186 ? 17.878 9.714 -6.190 1.00 81.12 186 ARG A C 1
ATOM 1436 O O . ARG A 1 186 ? 18.712 8.945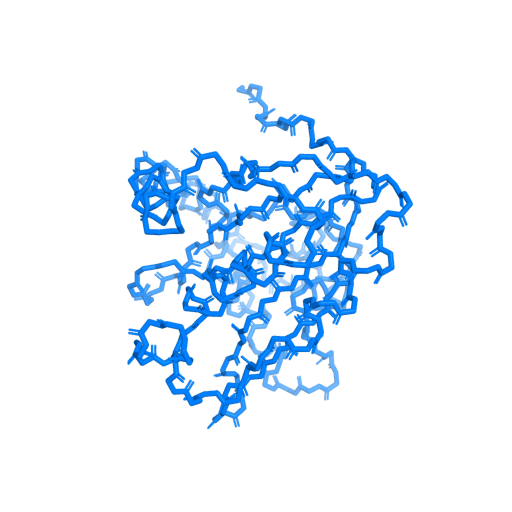 -6.636 1.00 81.12 186 ARG A O 1
ATOM 1443 N N . ILE A 1 187 ? 17.701 10.931 -6.704 1.00 88.06 187 ILE A N 1
ATOM 1444 C CA . ILE A 1 187 ? 18.377 11.375 -7.940 1.00 88.06 187 ILE A CA 1
ATOM 1445 C C . ILE A 1 187 ? 19.915 11.371 -7.871 1.00 88.06 187 ILE A C 1
ATOM 1447 O O . ILE A 1 187 ? 20.573 11.413 -8.902 1.00 88.06 187 ILE A O 1
ATOM 1451 N N . TRP A 1 188 ? 20.491 11.370 -6.668 1.00 88.50 188 TRP A N 1
ATOM 1452 C CA . TRP A 1 188 ? 21.941 11.332 -6.466 1.00 88.50 188 TRP A CA 1
ATOM 1453 C C . TRP A 1 188 ? 22.505 9.908 -6.360 1.00 88.50 188 TRP A C 1
ATOM 1455 O O . TRP A 1 188 ? 23.723 9.755 -6.348 1.00 88.50 188 TRP A O 1
ATOM 1465 N N . ASN A 1 189 ? 21.647 8.890 -6.261 1.00 86.62 189 ASN A N 1
ATOM 1466 C CA . ASN A 1 189 ? 22.038 7.487 -6.249 1.00 86.62 189 ASN A CA 1
ATOM 1467 C C . ASN A 1 189 ? 21.857 6.917 -7.664 1.00 86.62 189 ASN A C 1
ATOM 1469 O O . ASN A 1 189 ? 20.759 6.978 -8.214 1.00 86.62 189 ASN A O 1
ATOM 1473 N N . ASP A 1 190 ? 22.929 6.399 -8.266 1.00 86.94 190 ASP A N 1
ATOM 1474 C CA . ASP A 1 190 ? 22.876 5.903 -9.645 1.00 86.94 190 ASP A CA 1
ATOM 1475 C C . ASP A 1 190 ? 21.955 4.682 -9.778 1.00 86.94 190 ASP A C 1
ATOM 1477 O O . ASP A 1 190 ? 21.167 4.628 -10.720 1.00 86.94 190 ASP A O 1
ATOM 1481 N N . ASP A 1 191 ? 21.954 3.776 -8.795 1.00 77.69 191 ASP A N 1
ATOM 1482 C CA . ASP A 1 191 ? 21.078 2.598 -8.789 1.00 77.69 191 ASP A CA 1
ATOM 1483 C C . ASP A 1 191 ? 19.600 3.013 -8.797 1.00 77.69 191 ASP A C 1
ATOM 1485 O O . ASP A 1 191 ? 18.814 2.538 -9.617 1.00 77.69 191 ASP A O 1
ATOM 1489 N N . ASP A 1 192 ? 19.242 3.992 -7.963 1.00 76.56 192 ASP A N 1
ATOM 1490 C CA . ASP A 1 192 ? 17.891 4.555 -7.898 1.00 76.56 192 ASP A CA 1
ATOM 1491 C C . ASP A 1 192 ? 17.509 5.263 -9.212 1.00 76.56 192 ASP A C 1
ATOM 1493 O O . ASP A 1 192 ? 16.357 5.230 -9.649 1.00 76.56 192 ASP A O 1
ATOM 1497 N N . VAL A 1 193 ? 18.471 5.912 -9.877 1.00 85.94 193 VAL A N 1
ATOM 1498 C CA . VAL A 1 193 ? 18.260 6.530 -11.193 1.00 85.94 193 VAL A CA 1
ATOM 1499 C C . VAL A 1 193 ? 18.016 5.467 -12.265 1.00 85.94 193 VAL A C 1
ATOM 1501 O O . VAL A 1 193 ? 17.1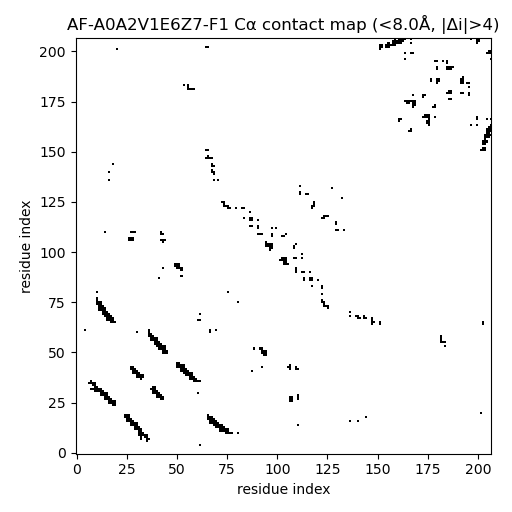40 5.660 -13.117 1.00 85.94 193 VAL A O 1
ATOM 1504 N N . GLN A 1 194 ? 18.752 4.354 -12.244 1.00 81.75 194 GLN A N 1
ATOM 1505 C CA . GLN A 1 194 ? 18.525 3.242 -13.168 1.00 81.75 194 GLN A CA 1
ATOM 1506 C C . GLN A 1 194 ? 17.196 2.538 -12.886 1.00 81.75 194 GLN A C 1
ATOM 1508 O O . GLN A 1 194 ? 16.485 2.216 -13.838 1.00 81.75 194 GLN A O 1
ATOM 1513 N N . GLU A 1 195 ? 16.808 2.377 -11.618 1.00 74.00 195 GLU A N 1
ATOM 1514 C CA . GLU A 1 195 ? 15.492 1.857 -11.240 1.00 74.00 195 GLU A CA 1
ATOM 1515 C C . GLU A 1 195 ? 14.380 2.775 -11.759 1.00 74.00 195 GLU A C 1
ATOM 1517 O O . GLU A 1 195 ? 13.446 2.312 -12.410 1.00 74.00 195 GLU A O 1
ATOM 1522 N N . GLY A 1 196 ? 14.522 4.092 -11.602 1.00 78.44 196 GLY A N 1
ATOM 1523 C CA . GLY A 1 196 ? 13.568 5.051 -12.151 1.00 78.44 196 GLY A CA 1
ATOM 1524 C C . GLY A 1 196 ? 13.440 4.970 -13.673 1.00 78.44 196 GLY A C 1
ATOM 1525 O O . GLY A 1 196 ? 12.335 5.030 -14.212 1.00 78.44 196 GLY A O 1
ATOM 1526 N N . LYS A 1 197 ? 14.555 4.781 -14.388 1.00 85.06 197 LYS A N 1
ATOM 1527 C CA . LYS A 1 197 ? 14.523 4.523 -15.837 1.00 85.06 197 LYS A CA 1
ATOM 1528 C C . LYS A 1 197 ? 13.853 3.192 -16.161 1.00 85.06 197 LYS A C 1
ATOM 1530 O O . LYS A 1 197 ? 13.107 3.127 -17.129 1.00 85.06 197 LYS A O 1
ATOM 1535 N N . ALA A 1 198 ? 14.095 2.144 -15.377 1.00 76.62 198 ALA A N 1
ATOM 1536 C CA . ALA A 1 198 ? 13.468 0.841 -15.575 1.00 76.62 198 ALA A CA 1
ATOM 1537 C C . ALA A 1 198 ? 11.947 0.909 -15.375 1.00 76.62 198 ALA A C 1
ATOM 1539 O O . ALA A 1 198 ? 11.212 0.340 -16.177 1.00 76.62 198 ALA A O 1
ATOM 1540 N N . ILE A 1 199 ? 11.477 1.673 -14.383 1.00 76.50 199 ILE A N 1
ATOM 1541 C CA . ILE A 1 199 ? 10.051 1.957 -14.179 1.00 76.50 199 ILE A CA 1
ATOM 1542 C C . ILE A 1 199 ? 9.482 2.667 -15.414 1.00 76.50 199 ILE A C 1
ATOM 1544 O O . ILE A 1 199 ? 8.507 2.192 -15.986 1.00 76.50 199 ILE A O 1
ATOM 1548 N N . LEU A 1 200 ? 10.130 3.736 -15.896 1.00 81.44 200 LEU A N 1
ATOM 1549 C CA . LEU A 1 200 ? 9.699 4.433 -17.116 1.00 81.44 200 LEU A CA 1
ATOM 1550 C C . LEU A 1 200 ? 9.710 3.516 -18.357 1.00 81.44 200 LEU A C 1
ATOM 1552 O O . LEU A 1 200 ? 8.805 3.583 -19.182 1.00 81.44 200 LEU A O 1
ATOM 1556 N N . ARG A 1 201 ? 10.682 2.610 -18.497 1.00 81.06 201 ARG A N 1
ATOM 1557 C CA . ARG A 1 201 ? 10.672 1.605 -19.576 1.00 81.06 201 ARG A CA 1
ATOM 1558 C C . ARG A 1 201 ? 9.516 0.621 -19.433 1.00 81.06 201 ARG A C 1
ATOM 1560 O O . ARG A 1 201 ? 8.879 0.296 -20.428 1.00 81.06 201 ARG A O 1
ATOM 1567 N N . GLY A 1 202 ? 9.211 0.188 -18.209 1.00 66.44 202 GLY A N 1
ATOM 1568 C CA . GLY A 1 202 ? 8.034 -0.631 -17.911 1.00 66.44 202 GLY A CA 1
ATOM 1569 C C . GLY A 1 202 ? 6.722 0.076 -18.261 1.00 66.44 202 GLY A C 1
ATOM 1570 O O . GLY A 1 202 ? 5.764 -0.571 -18.664 1.00 66.44 202 GLY A O 1
ATOM 1571 N N . MET A 1 203 ? 6.711 1.407 -18.190 1.00 72.44 203 MET A N 1
ATOM 1572 C CA . MET A 1 203 ? 5.620 2.280 -18.629 1.00 72.44 203 MET A CA 1
ATOM 1573 C C . MET A 1 203 ? 5.598 2.544 -20.150 1.00 72.44 203 MET A C 1
ATOM 1575 O O . MET A 1 203 ? 4.777 3.322 -20.628 1.00 72.44 203 MET A O 1
ATOM 1579 N N . GLY A 1 204 ? 6.510 1.939 -20.918 1.00 73.38 204 GLY A N 1
ATOM 1580 C CA . GLY A 1 204 ? 6.567 2.059 -22.376 1.00 73.38 204 GLY A CA 1
ATOM 1581 C C . GLY A 1 204 ? 7.419 3.215 -22.917 1.00 73.38 204 GLY A C 1
ATOM 1582 O O . GLY A 1 204 ? 7.413 3.437 -24.128 1.00 73.38 204 GLY A O 1
ATOM 1583 N N . TYR A 1 205 ? 8.163 3.943 -22.074 1.00 83.31 205 TYR A N 1
ATOM 1584 C CA . TYR A 1 205 ? 9.065 5.024 -22.502 1.00 83.31 205 TYR A CA 1
ATOM 1585 C C . TYR A 1 205 ? 10.427 4.501 -23.000 1.00 83.31 205 TYR A C 1
ATOM 1587 O O . 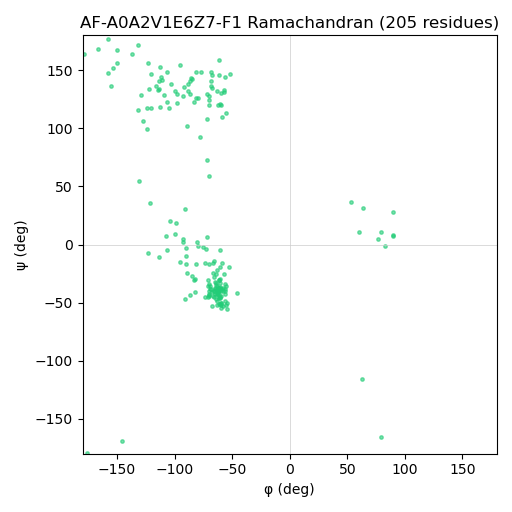TYR A 1 205 ? 10.952 3.509 -22.498 1.00 83.31 205 TYR A O 1
ATOM 1595 N N . GLY A 1 206 ? 11.051 5.203 -23.953 1.00 85.75 206 GLY A N 1
ATOM 1596 C CA . GLY A 1 206 ? 12.333 4.823 -24.573 1.00 85.75 206 GLY A CA 1
ATOM 1597 C C . GLY A 1 206 ? 13.587 5.384 -23.885 1.00 85.75 206 GLY A C 1
ATOM 1598 O O . GLY A 1 206 ? 14.552 5.715 -24.574 1.00 85.75 206 GLY A O 1
ATOM 1599 N N . VAL A 1 207 ? 13.541 5.590 -22.564 1.00 86.88 207 VAL A N 1
ATOM 1600 C CA . VAL A 1 207 ? 14.598 6.250 -21.757 1.00 86.88 207 VAL A CA 1
ATOM 1601 C C . VAL A 1 207 ? 15.753 5.338 -21.356 1.00 86.88 207 VAL A C 1
ATOM 1603 O O . VAL A 1 207 ? 15.636 4.105 -21.497 1.00 86.88 207 VAL A O 1
#

Mean predicted aligned error: 10.55 Å

Sequence (207 aa):
MESNSATLEKHSIYVFLNLRGAEPGFHWGIFVPTNQTQGGVWHAVNRGGGWMLEIIAATGIPNDMSLCLCFKIGKVASQKWNTLEEILRKVPANGLPSSNTQEIFTCRVWVKDALFALDVGGVIRLAKSVEDIEKAAIEKAESNRDAIEREMTSEASKSHITGTAAAAKDAGYRHFKHFLESYGLRIWNDDDVQEGKAILRGMGYGV

Foldseek 3Di:
DPLPLPQDDAQWKWWWWFDPQPDDGTFIWIWHANHRFWTKIWWWDCLPVWIDIDIAGAGHPVLQLRTLDTGTFGHFDPVCVVVLVVQLNPQDRGQQADPVPSDGDDRLRSVLSSVVSCCVSVRGPGPDHSVVVSVVRRVSSVVSVVVSLVVLVVQLVQQVAQDLQSLCVVSPAPGNQRQLSNVVAHPVDVSSVVVSVVSSVSSNYND

Solvent-accessible surface area (backbone atoms only — not comparable to full-atom values): 11311 Å² total; per-residue (Å²): 130,84,77,85,74,71,80,54,59,58,41,21,43,22,44,34,34,25,60,51,76,93,46,88,65,65,46,33,31,39,40,33,25,76,40,79,51,33,24,47,35,42,32,45,44,65,87,82,87,49,42,34,74,47,78,42,83,32,71,40,73,94,67,44,76,49,56,37,35,78,44,78,75,47,69,40,56,77,91,38,49,68,59,47,55,54,50,57,73,64,51,77,35,72,55,60,52,39,90,88,77,64,45,75,51,44,27,59,51,43,46,45,52,38,54,52,51,35,33,78,68,66,46,40,76,73,91,60,54,65,66,58,50,49,52,55,48,50,57,50,24,58,74,32,37,70,57,40,56,46,50,33,55,65,43,38,75,37,40,82,40,47,44,59,49,57,40,23,38,73,72,72,28,93,29,37,61,55,41,25,48,64,71,75,28,42,82,88,40,68,68,36,45,52,49,45,38,49,52,42,39,68,53,20,28,45,81